Protein AF-0000000072628036 (afdb_homodimer)

Radius of gyration: 21.32 Å; Cα contacts (8 Å, |Δi|>4): 575; chains: 2; bounding box: 47×67×48 Å

pLDDT: mean 83.7, std 18.1, range [23.17, 98.88]

Sequence (354 aa):
MGILAEIKKVDINDFYQFFQSPNSPLLIGIHARHGIDLTMHQRNQRYGHTVATTEYYKKAMEYFTKNFKNNLLIFLVISDNMSWAKRNIGGIEGSNKRIFIKYLNSGYREIDMAILAKCNHLIISTGTFSWWSAYLLQTKKNNSKIIYFGDWPKKGSLLERIVEKRDYFMPSWIPMKMGILAEIKKVDINDFYQFFQSPNSPLLIGIHARHGIDLTMHQRNQRYGHTVATTEYYKKAMEYFTKNFKNNLLIFLVISDNMSWAKRNIGGIEGSNKRIFIKYLNSGYREIDMAILAKCNHLIISTGTFSWWSAYLLQTKKNNSKIIYFGDWPKKGSLLERIVEKRDYFMPSWIPMK

Solvent-accessible surface area (backbone atoms only — not comparable to full-atom values): 19389 Å² total; per-residue (Å²): 133,48,73,64,61,46,47,76,73,27,47,74,62,46,56,48,62,61,50,65,44,92,90,31,47,44,37,32,22,30,42,47,59,63,32,61,74,63,73,65,30,60,69,43,46,67,38,12,57,53,65,69,48,53,64,29,53,52,51,54,53,47,50,49,56,67,75,41,69,90,49,40,36,35,38,40,36,36,48,73,28,56,70,59,43,64,74,48,57,71,83,71,37,70,90,46,89,42,45,44,80,44,81,52,78,81,90,37,72,69,58,48,39,50,52,46,30,65,33,57,27,37,38,38,32,64,56,43,64,38,48,46,27,49,49,45,22,42,76,74,35,79,84,41,54,36,36,36,50,51,61,53,49,25,86,90,24,60,43,43,72,68,47,64,66,73,70,75,44,61,88,81,46,41,73,41,93,133,49,72,63,61,42,47,77,69,25,47,73,63,45,55,47,62,62,48,65,45,91,90,30,47,45,36,32,22,30,43,45,59,62,33,60,73,62,74,66,30,60,67,44,46,67,38,12,58,55,66,68,47,53,63,29,53,52,52,55,52,47,50,50,57,68,74,42,70,89,46,41,37,34,37,39,37,35,49,73,28,56,71,58,43,64,75,51,58,71,83,73,38,72,91,47,90,42,46,43,79,44,82,51,78,79,87,35,72,67,58,48,39,48,53,45,30,65,34,58,27,37,39,37,31,64,54,43,63,38,49,46,27,49,50,46,22,42,75,74,36,77,84,41,52,36,36,37,48,52,61,54,49,26,86,88,24,61,42,42,73,68,47,62,65,73,69,75,44,63,87,81,45,41,73,41,92

Organism: Meloidogyne incognita (NCBI:txid6306)

Nearest PDB structures (foldseek):
  2hun-assembly1_B  TM=4.082E-01  e=2.436E-02  Pyrococcus horikoshii OT3
  2hun-assembly1_A  TM=4.061E-01  e=2.436E-02  Pyrococcus horikoshii OT3
  8h8p-assembly1_C  TM=6.093E-01  e=4.757E-01  Candida parapsilosis
  8h8p-assembly1_D  TM=6.063E-01  e=1.033E+00  Candida parapsilosis
  6xht-assembly2_D  TM=4.635E-01  e=5.540E+00  Staphylococcus aureus

Structure (mmCIF, N/CA/C/O backbone):
data_AF-0000000072628036-model_v1
#
loop_
_entity.id
_entity.type
_entity.pdbx_description
1 polymer L-Fucosyltransferase
#
loop_
_atom_site.group_PDB
_atom_site.id
_atom_site.type_symbol
_atom_site.label_atom_id
_atom_site.label_alt_id
_atom_site.label_comp_id
_atom_site.label_asym_id
_atom_site.label_entity_id
_atom_site.label_seq_id
_atom_site.pdbx_PDB_ins_code
_atom_site.Cartn_x
_atom_site.Cartn_y
_atom_site.Cartn_z
_atom_site.occupancy
_atom_site.B_iso_or_equiv
_atom_site.auth_seq_id
_atom_site.auth_comp_id
_atom_site.auth_asym_id
_atom_site.auth_atom_id
_atom_site.pdbx_PDB_model_num
ATOM 1 N N . MET A 1 1 ? -15.32 -21.562 -23.469 1 23.17 1 MET A N 1
ATOM 2 C CA . MET A 1 1 ? -15.742 -20.234 -23 1 23.17 1 MET A CA 1
ATOM 3 C C . MET A 1 1 ? -15.109 -19.922 -21.656 1 23.17 1 MET A C 1
ATOM 5 O O . MET A 1 1 ? -15.445 -20.531 -20.641 1 23.17 1 MET A O 1
ATOM 9 N N . GLY A 1 2 ? -13.922 -19.562 -21.484 1 25.3 2 GLY A N 1
ATOM 10 C CA . GLY A 1 2 ? -12.844 -19.828 -20.547 1 25.3 2 GLY A CA 1
ATOM 11 C C . GLY A 1 2 ? -13.023 -19.094 -19.234 1 25.3 2 GLY A C 1
ATOM 12 O O . GLY A 1 2 ? -13.906 -18.25 -19.094 1 25.3 2 GLY A O 1
ATOM 13 N N . ILE A 1 3 ? -12.18 -19.453 -18.281 1 30.61 3 ILE A N 1
ATOM 14 C CA . ILE A 1 3 ? -12.234 -18.938 -16.922 1 30.61 3 ILE A CA 1
ATOM 15 C C . ILE A 1 3 ? -12.453 -17.422 -16.938 1 30.61 3 ILE A C 1
ATOM 17 O O . ILE A 1 3 ? -13.156 -16.875 -16.094 1 30.61 3 ILE A O 1
ATOM 21 N N . LEU A 1 4 ? -11.891 -16.781 -17.953 1 33.78 4 LEU A N 1
ATOM 22 C CA . LEU A 1 4 ? -11.945 -15.336 -18.172 1 33.78 4 LEU A CA 1
ATOM 23 C C . LEU A 1 4 ? -13.375 -14.898 -18.5 1 33.78 4 LEU A C 1
ATOM 25 O O . LEU A 1 4 ? -13.844 -13.883 -17.984 1 33.78 4 LEU A O 1
ATOM 29 N N . ALA A 1 5 ? -14.008 -15.469 -19.406 1 35.44 5 ALA A N 1
ATOM 30 C CA . ALA A 1 5 ? -15.43 -15.336 -19.734 1 35.44 5 ALA A CA 1
ATOM 31 C C . ALA A 1 5 ? -16.297 -15.625 -18.516 1 35.44 5 ALA A C 1
ATOM 33 O O . ALA A 1 5 ? -17.328 -14.984 -18.312 1 35.44 5 ALA A O 1
ATOM 34 N N . GLU A 1 6 ? -15.844 -16.531 -17.672 1 34.09 6 GLU A N 1
ATOM 35 C CA . GLU A 1 6 ? -16.516 -16.891 -16.422 1 34.09 6 GLU A CA 1
ATOM 36 C C . GLU A 1 6 ? -16.266 -15.844 -15.344 1 34.09 6 GLU A C 1
ATOM 38 O O . GLU A 1 6 ? -17.156 -15.57 -14.531 1 34.09 6 GLU A O 1
ATOM 43 N N . ILE A 1 7 ? -15.125 -15.227 -15.281 1 39.41 7 ILE A N 1
ATOM 44 C CA . ILE A 1 7 ? -14.852 -14.164 -14.32 1 39.41 7 ILE A CA 1
ATOM 45 C C . ILE A 1 7 ? -15.562 -12.883 -14.75 1 39.41 7 ILE A C 1
ATOM 47 O O . ILE A 1 7 ? -16.047 -12.117 -13.906 1 39.41 7 ILE A O 1
ATOM 51 N N . LYS A 1 8 ? -15.57 -12.43 -16.047 1 40.16 8 LYS A N 1
ATOM 52 C CA . LYS A 1 8 ? -16.344 -11.273 -16.5 1 40.16 8 LYS A CA 1
ATOM 53 C C . LYS A 1 8 ? -17.75 -11.297 -15.938 1 40.16 8 LYS A C 1
ATOM 55 O O . LYS A 1 8 ? -18.297 -10.258 -15.57 1 40.16 8 LYS A O 1
ATOM 60 N N . LYS A 1 9 ? -18.328 -12.414 -16.234 1 37.72 9 LYS A N 1
ATOM 61 C CA . LYS A 1 9 ? -19.688 -12.695 -15.789 1 37.72 9 LYS A CA 1
ATOM 62 C C . LYS A 1 9 ? -19.719 -13.188 -14.352 1 37.72 9 LYS A C 1
ATOM 64 O O . LYS A 1 9 ? -20.781 -13.516 -13.812 1 37.72 9 LYS A O 1
ATOM 69 N N . VAL A 1 10 ? -18.547 -13.758 -13.805 1 36.94 10 VAL A N 1
ATOM 70 C CA . VAL A 1 10 ? -18.547 -14.25 -12.438 1 36.94 10 VAL A CA 1
ATOM 71 C C . VAL A 1 10 ? -18.5 -13.078 -11.461 1 36.94 10 VAL A C 1
ATOM 73 O O . VAL A 1 10 ? -17.562 -12.273 -11.492 1 36.94 10 VAL A O 1
ATOM 76 N N . ASP A 1 11 ? -19.359 -12.758 -10.93 1 44.97 11 ASP A N 1
ATOM 77 C CA . ASP A 1 11 ? -19.547 -12.008 -9.695 1 44.97 11 ASP A CA 1
ATOM 78 C C . ASP A 1 11 ? -18.453 -12.352 -8.68 1 44.97 11 ASP A C 1
ATOM 80 O O . ASP A 1 11 ? -18.203 -13.531 -8.414 1 44.97 11 ASP A O 1
ATOM 84 N N . ILE A 1 12 ? -17.391 -11.391 -8.594 1 47.03 12 ILE A N 1
ATOM 85 C CA . ILE A 1 12 ? -16.391 -11.562 -7.543 1 47.03 12 ILE A CA 1
ATOM 86 C C . ILE A 1 12 ? -16.906 -12.562 -6.508 1 47.03 12 ILE A C 1
ATOM 88 O O . ILE A 1 12 ? -16.141 -13.398 -6.016 1 47.03 12 ILE A O 1
ATOM 92 N N . ASN A 1 13 ? -18.125 -12.469 -6.367 1 46.47 13 ASN A N 1
ATOM 93 C CA . ASN A 1 13 ? -18.734 -13.43 -5.453 1 46.47 13 ASN A CA 1
ATOM 94 C C . ASN A 1 13 ? -18.688 -14.852 -6.016 1 46.47 13 ASN A C 1
ATOM 96 O O . ASN A 1 13 ? -18.5 -15.812 -5.27 1 46.47 13 ASN A O 1
ATOM 100 N N . ASP A 1 14 ? -18.859 -14.891 -7.184 1 47.53 14 ASP A N 1
ATOM 101 C CA . ASP A 1 14 ? -18.859 -16.219 -7.789 1 47.53 14 ASP A CA 1
ATOM 102 C C . ASP A 1 14 ? -17.438 -16.812 -7.824 1 47.53 14 ASP A C 1
ATOM 104 O O . ASP A 1 14 ? -17.266 -18.016 -7.68 1 47.53 14 ASP A O 1
ATOM 108 N N . PHE A 1 15 ? -16.531 -16 -8.102 1 49.03 15 PHE A N 1
ATOM 109 C CA . PHE A 1 15 ? -15.141 -16.438 -7.977 1 49.03 15 PHE A CA 1
ATOM 110 C C . PHE A 1 15 ? -14.898 -17.109 -6.625 1 49.03 15 PHE A C 1
ATOM 112 O O . PHE A 1 15 ? -14.297 -18.172 -6.551 1 49.03 15 PHE A O 1
ATOM 119 N N . TYR A 1 16 ? -15.43 -16.5 -5.59 1 50.47 16 TYR A N 1
ATOM 120 C CA . TYR A 1 16 ? -15.281 -16.984 -4.223 1 50.47 16 TYR A CA 1
ATOM 121 C C . TYR A 1 16 ? -15.914 -18.344 -4.055 1 50.47 16 TYR A C 1
ATOM 123 O O . TYR A 1 16 ? -15.359 -19.219 -3.391 1 50.47 16 TYR A O 1
ATOM 131 N N . GLN A 1 17 ? -17.062 -18.344 -4.52 1 49.75 17 GLN A N 1
ATOM 132 C CA . GLN A 1 17 ? -17.766 -19.609 -4.293 1 49.75 17 GLN A CA 1
ATOM 133 C C . GLN A 1 17 ? -17.016 -20.766 -4.922 1 49.75 17 GLN A C 1
ATOM 135 O O . GLN A 1 17 ? -17.016 -21.875 -4.379 1 49.75 17 GLN A O 1
ATOM 140 N N . PHE A 1 18 ? -16.422 -20.438 -5.934 1 47.84 18 PHE A N 1
ATOM 141 C CA . PHE A 1 18 ? -15.773 -21.531 -6.66 1 47.84 18 PHE A CA 1
ATOM 142 C C . PHE A 1 18 ? -14.555 -22.031 -5.902 1 47.84 18 PHE A C 1
ATOM 144 O O . PHE A 1 18 ? -14.258 -23.234 -5.91 1 47.84 18 PHE A O 1
ATOM 151 N N . PHE A 1 19 ? -13.938 -21.203 -5.145 1 54.38 19 PHE A N 1
ATOM 152 C CA . PHE A 1 19 ? -12.641 -21.656 -4.652 1 54.38 19 PHE A CA 1
ATOM 153 C C . PHE A 1 19 ? -12.719 -22 -3.168 1 54.38 19 PHE A C 1
ATOM 155 O O . PHE A 1 19 ? -11.695 -22.297 -2.543 1 54.38 19 PHE A O 1
ATOM 162 N N . GLN A 1 20 ? -13.922 -21.984 -2.549 1 52.34 20 GLN A N 1
ATOM 163 C CA . GLN A 1 20 ? -13.984 -22.219 -1.109 1 52.34 20 GLN A CA 1
ATOM 164 C C . GLN A 1 20 ? -14.297 -23.672 -0.795 1 52.34 20 GLN A C 1
ATOM 166 O O . GLN A 1 20 ? -14.305 -24.078 0.369 1 52.34 20 GLN A O 1
ATOM 171 N N . SER A 1 21 ? -14.461 -24.453 -1.729 1 53.47 21 SER A N 1
ATOM 172 C CA . SER A 1 21 ? -14.75 -25.828 -1.337 1 53.47 21 SER A CA 1
ATOM 173 C C . SER A 1 21 ? -13.469 -26.578 -1 1 53.47 21 SER A C 1
ATOM 175 O O . SER A 1 21 ? -12.406 -26.281 -1.553 1 53.47 21 SER A O 1
ATOM 177 N N . PRO A 1 22 ? -13.375 -27.359 0.162 1 55.78 22 PRO A N 1
ATOM 178 C CA . PRO A 1 22 ? -12.203 -28.125 0.584 1 55.78 22 PRO A CA 1
ATOM 179 C C . PRO A 1 22 ? -11.523 -28.859 -0.576 1 55.78 22 PRO A C 1
ATOM 181 O O . PRO A 1 22 ? -10.305 -29.016 -0.575 1 55.78 22 PRO A O 1
ATOM 184 N N . ASN A 1 23 ? -12.211 -29.344 -1.578 1 63.81 23 ASN A N 1
ATOM 185 C CA . ASN A 1 23 ? -11.641 -30.016 -2.738 1 63.81 23 ASN A CA 1
ATOM 186 C C . ASN A 1 23 ? -11.383 -29.047 -3.887 1 63.81 23 ASN A C 1
ATOM 188 O O . ASN A 1 23 ? -11.062 -29.453 -5 1 63.81 23 ASN A O 1
ATOM 192 N N . SER A 1 24 ? -11.305 -27.844 -3.391 1 78.06 24 SER A N 1
ATOM 193 C CA . SER A 1 24 ? -11.18 -26.812 -4.406 1 78.06 24 SER A CA 1
ATOM 194 C C . SER A 1 24 ? -9.711 -26.453 -4.652 1 78.06 24 SER A C 1
ATOM 196 O O . SER A 1 24 ? -8.875 -26.625 -3.768 1 78.06 24 SER A O 1
ATOM 198 N N . PRO A 1 25 ? -9.383 -26.266 -5.844 1 88.31 25 PRO A N 1
ATOM 199 C CA . PRO A 1 25 ? -8.023 -25.812 -6.168 1 88.31 25 PRO A CA 1
ATOM 200 C C . PRO A 1 25 ? -7.559 -24.672 -5.273 1 88.31 25 PRO A C 1
ATOM 202 O O . PRO A 1 25 ? -8.383 -23.891 -4.781 1 88.31 25 PRO A O 1
ATOM 205 N N . LEU A 1 26 ? -6.309 -24.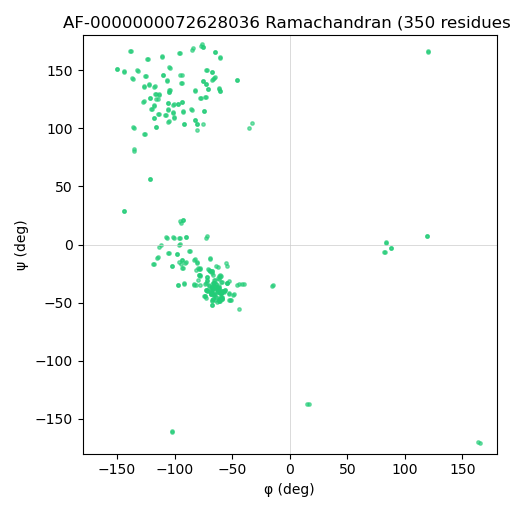75 -4.945 1 92.94 26 LEU A N 1
ATOM 206 C CA . LEU A 1 26 ? -5.699 -23.609 -4.258 1 92.94 26 LEU A CA 1
ATOM 207 C C . LEU A 1 26 ? -5.375 -22.5 -5.242 1 92.94 26 LEU A C 1
ATOM 209 O O . LEU A 1 26 ? -4.746 -22.734 -6.277 1 92.94 26 LEU A O 1
ATOM 213 N N . LEU A 1 27 ? -5.867 -21.359 -4.93 1 94.38 27 LEU A N 1
ATOM 214 C CA . LEU A 1 27 ? -5.57 -20.188 -5.734 1 94.38 27 LEU A CA 1
ATOM 215 C C . LEU A 1 27 ? -4.359 -19.438 -5.184 1 94.38 27 LEU A C 1
ATOM 217 O O . LEU A 1 27 ? -4.387 -18.953 -4.051 1 94.38 27 LEU A O 1
ATOM 221 N N . ILE A 1 28 ? -3.314 -19.453 -5.996 1 96.75 28 ILE A N 1
ATOM 222 C CA . ILE A 1 28 ? -2.119 -18.688 -5.66 1 96.75 28 ILE A CA 1
ATOM 223 C C . ILE A 1 28 ? -2.041 -17.438 -6.535 1 96.75 28 ILE A C 1
ATOM 225 O O . ILE A 1 28 ? -1.794 -17.531 -7.742 1 96.75 28 ILE A O 1
ATOM 229 N N . GLY A 1 29 ? -2.336 -16.266 -5.914 1 97.44 29 GLY A N 1
ATOM 230 C CA . GLY A 1 29 ? -2.217 -15.031 -6.656 1 97.44 29 GLY A CA 1
ATOM 231 C C . GLY A 1 29 ? -0.779 -14.617 -6.902 1 97.44 29 GLY A C 1
ATOM 232 O O . GLY A 1 29 ? 0.074 -14.766 -6.027 1 97.44 29 GLY A O 1
ATOM 233 N N . ILE A 1 30 ? -0.506 -14.148 -8.086 1 98.38 30 ILE A N 1
ATOM 234 C CA . ILE A 1 30 ? 0.792 -13.594 -8.445 1 98.38 30 ILE A CA 1
ATOM 235 C C . ILE A 1 30 ? 0.624 -12.141 -8.891 1 98.38 30 ILE A C 1
ATOM 237 O O . ILE A 1 30 ? -0.104 -11.859 -9.844 1 98.38 30 ILE A O 1
ATOM 241 N N . HIS A 1 31 ? 1.181 -11.258 -8.203 1 98.38 31 HIS A N 1
ATOM 242 C CA . HIS A 1 31 ? 1.29 -9.883 -8.688 1 98.38 31 HIS A CA 1
ATOM 243 C C . HIS A 1 31 ? 2.654 -9.633 -9.32 1 98.38 31 HIS A C 1
ATOM 245 O O . HIS A 1 31 ? 3.688 -9.82 -8.68 1 98.38 31 HIS A O 1
ATOM 251 N N . ALA A 1 32 ? 2.688 -9.266 -10.531 1 97.81 32 ALA A N 1
ATOM 252 C CA . ALA A 1 32 ? 3.914 -8.945 -11.258 1 97.81 32 ALA A CA 1
ATOM 253 C C . ALA A 1 32 ? 3.916 -7.488 -11.719 1 97.81 32 ALA A C 1
ATOM 255 O O . ALA A 1 32 ? 3.17 -7.113 -12.625 1 97.81 32 ALA A O 1
ATOM 256 N N . ARG A 1 33 ? 4.715 -6.688 -11.125 1 95.75 33 ARG A N 1
ATOM 257 C CA . ARG A 1 33 ? 4.828 -5.27 -11.438 1 95.75 33 ARG A CA 1
ATOM 258 C C . ARG A 1 33 ? 6.047 -5 -12.312 1 95.75 33 ARG A C 1
ATOM 260 O O . ARG A 1 33 ? 7.184 -5.016 -11.828 1 95.75 33 ARG A O 1
ATOM 267 N N . HIS A 1 34 ? 5.77 -4.664 -13.586 1 94.88 34 HIS A N 1
ATOM 268 C CA . HIS A 1 34 ? 6.82 -4.418 -14.57 1 94.88 34 HIS A CA 1
ATOM 269 C C . HIS A 1 34 ? 6.43 -3.297 -15.523 1 94.88 34 HIS A C 1
ATOM 271 O O . HIS A 1 34 ? 6.789 -3.324 -16.703 1 94.88 34 HIS A O 1
ATOM 277 N N . GLY A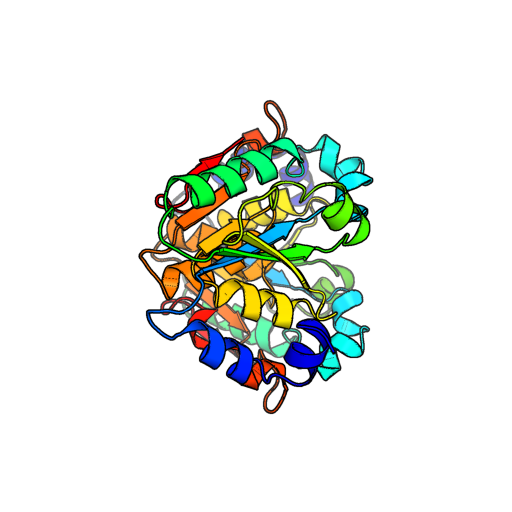 1 35 ? 5.637 -2.424 -15.023 1 89.06 35 GLY A N 1
ATOM 278 C CA . GLY A 1 35 ? 5.234 -1.277 -15.82 1 89.06 35 GLY A CA 1
ATOM 279 C C . GLY A 1 35 ? 6.406 -0.415 -16.25 1 89.06 35 GLY A C 1
ATOM 280 O O . GLY A 1 35 ? 7.449 -0.402 -15.602 1 89.06 35 GLY A O 1
ATOM 281 N N . ILE A 1 36 ? 6.188 0.318 -17.203 1 75.69 36 ILE A N 1
ATOM 282 C CA . ILE A 1 36 ? 7.238 1.1 -17.844 1 75.69 36 ILE A CA 1
ATOM 283 C C . ILE A 1 36 ? 7.766 2.154 -16.875 1 75.69 36 ILE A C 1
ATOM 285 O O . ILE A 1 36 ? 8.953 2.482 -16.875 1 75.69 36 ILE A O 1
ATOM 289 N N . ASP A 1 37 ? 6.902 2.648 -16.031 1 73.5 37 ASP A N 1
ATOM 290 C CA . ASP A 1 37 ? 7.305 3.666 -15.062 1 73.5 37 ASP A CA 1
ATOM 291 C C . ASP A 1 37 ? 8.391 3.137 -14.125 1 73.5 37 ASP A C 1
ATOM 293 O O . ASP A 1 37 ? 9.234 3.898 -13.641 1 73.5 37 ASP A O 1
ATOM 297 N N . LEU A 1 38 ? 8.391 1.921 -13.93 1 74.31 38 LEU A N 1
ATOM 298 C CA . LEU A 1 38 ? 9.367 1.302 -13.039 1 74.31 38 LEU A CA 1
ATOM 299 C C . LEU A 1 38 ? 10.602 0.857 -13.812 1 74.31 38 LEU A C 1
ATOM 301 O O . LEU A 1 38 ? 11.727 0.975 -13.32 1 74.31 38 LEU A O 1
ATOM 305 N N . THR A 1 39 ? 10.375 0.478 -14.969 1 73.75 39 THR A N 1
ATOM 306 C CA . THR A 1 39 ? 11.461 -0.173 -15.688 1 73.75 39 THR A CA 1
ATOM 307 C C . THR A 1 39 ? 12.242 0.84 -16.516 1 73.75 39 THR A C 1
ATOM 309 O O . THR A 1 39 ? 13.414 0.613 -16.844 1 73.75 39 THR A O 1
ATOM 312 N N . MET A 1 40 ? 11.625 1.927 -16.781 1 63.56 40 MET A N 1
ATOM 313 C CA . MET A 1 40 ? 12.312 2.863 -17.672 1 63.56 40 MET A CA 1
ATOM 314 C C . MET A 1 40 ? 12.656 4.156 -16.922 1 63.56 40 MET A C 1
ATOM 316 O O . MET A 1 40 ? 13.359 5.012 -17.469 1 63.56 40 MET A O 1
ATOM 320 N N . HIS A 1 41 ? 12.094 4.254 -15.773 1 65.38 41 HIS A N 1
ATOM 321 C CA . HIS A 1 41 ? 12.367 5.496 -15.062 1 65.38 41 HIS A CA 1
ATOM 322 C C . HIS A 1 41 ? 13.727 5.445 -14.375 1 65.38 41 HIS A C 1
ATOM 324 O O . HIS A 1 41 ? 13.891 4.758 -13.367 1 65.38 41 HIS A O 1
ATOM 330 N N . GLN A 1 42 ? 14.617 6.074 -14.945 1 62.84 42 GLN A N 1
ATOM 331 C CA . GLN A 1 42 ? 16 6.102 -14.484 1 62.84 42 GLN A CA 1
ATOM 332 C C . GLN A 1 42 ? 16.094 6.535 -13.031 1 62.84 42 GLN A C 1
ATOM 334 O O . GLN A 1 42 ? 16.922 6.02 -12.273 1 62.84 42 GLN A O 1
ATOM 339 N N . ARG A 1 43 ? 15.211 7.375 -12.688 1 64.31 43 ARG A N 1
ATOM 340 C CA . ARG A 1 43 ? 15.258 7.879 -11.32 1 64.31 43 ARG A CA 1
ATOM 341 C C . ARG A 1 43 ? 14.938 6.777 -10.32 1 64.31 43 ARG A C 1
ATOM 343 O O . ARG A 1 43 ? 15.602 6.66 -9.289 1 64.31 43 ARG A O 1
ATOM 350 N N . ASN A 1 44 ? 14.094 5.965 -10.664 1 66.94 44 ASN A N 1
ATOM 351 C CA . ASN A 1 44 ? 13.719 4.855 -9.797 1 66.94 44 ASN A CA 1
ATOM 352 C C . ASN A 1 44 ? 14.852 3.85 -9.641 1 66.94 44 ASN A C 1
ATOM 354 O O . ASN A 1 44 ? 15.148 3.406 -8.531 1 66.94 44 ASN A O 1
ATOM 358 N N . GLN A 1 45 ? 15.414 3.629 -10.703 1 69.06 45 GLN A N 1
ATOM 359 C CA . GLN A 1 45 ? 16.516 2.662 -10.688 1 69.06 45 GLN A CA 1
ATOM 360 C C . GLN A 1 45 ? 17.719 3.219 -9.953 1 69.06 45 GLN A C 1
ATOM 362 O O . GLN A 1 45 ? 18.391 2.5 -9.203 1 69.06 45 GLN A O 1
ATOM 367 N N . ARG A 1 46 ? 17.875 4.457 -10.125 1 71.75 46 ARG A N 1
ATOM 368 C CA . ARG A 1 46 ? 19.016 5.125 -9.516 1 71.75 46 ARG A CA 1
ATOM 369 C C . ARG A 1 46 ? 18.906 5.121 -7.992 1 71.75 46 ARG A C 1
ATOM 371 O O . ARG A 1 46 ? 19.906 4.984 -7.285 1 71.75 46 ARG A O 1
ATOM 378 N N . TYR A 1 47 ? 17.688 5.043 -7.574 1 77.94 47 TYR A N 1
ATOM 379 C CA . TYR A 1 47 ? 17.516 5.176 -6.133 1 77.94 47 TYR A CA 1
ATOM 380 C C . TYR A 1 47 ? 17.391 3.809 -5.473 1 77.94 47 TYR A C 1
ATOM 382 O O . TYR A 1 47 ? 17.375 3.707 -4.242 1 77.94 47 TYR A O 1
ATOM 390 N N . GLY A 1 48 ? 17.281 2.754 -6.301 1 83.5 48 GLY A N 1
ATOM 391 C CA . GLY A 1 48 ? 17.391 1.434 -5.699 1 83.5 48 GLY A CA 1
ATOM 392 C C . GLY A 1 48 ? 16.141 0.593 -5.895 1 83.5 48 GLY A C 1
ATOM 393 O O . GLY A 1 48 ? 16 -0.467 -5.281 1 83.5 48 GLY A O 1
ATOM 394 N N . HIS A 1 49 ? 15.258 1.158 -6.707 1 85.38 49 HIS A N 1
ATOM 395 C CA . HIS A 1 49 ? 14.109 0.314 -7.031 1 85.38 49 HIS A CA 1
ATOM 396 C C . HIS A 1 49 ? 14.516 -0.828 -7.957 1 85.38 49 HIS A C 1
ATOM 398 O O . HIS A 1 49 ? 15.32 -0.634 -8.875 1 85.38 49 HIS A O 1
ATOM 404 N N . THR A 1 50 ? 14.078 -1.985 -7.633 1 89 50 THR A N 1
ATOM 405 C CA . THR A 1 50 ? 14.281 -3.164 -8.469 1 89 50 THR A CA 1
ATOM 406 C C . THR A 1 50 ? 12.969 -3.93 -8.648 1 89 50 THR A C 1
ATOM 408 O O . THR A 1 50 ? 12.07 -3.836 -7.812 1 89 50 THR A O 1
ATOM 411 N N . VAL A 1 51 ? 12.883 -4.559 -9.797 1 92.88 51 VAL A N 1
ATOM 412 C CA . VAL A 1 51 ? 11.688 -5.348 -10.07 1 92.88 51 VAL A CA 1
ATOM 413 C C . VAL A 1 51 ? 12 -6.832 -9.922 1 92.88 51 VAL A C 1
ATOM 415 O O . VAL A 1 51 ? 13.148 -7.25 -10.094 1 92.88 51 VAL A O 1
ATOM 418 N N . ALA A 1 52 ? 11 -7.59 -9.578 1 96.38 52 ALA A N 1
ATOM 419 C CA . ALA A 1 52 ? 11.164 -9.031 -9.422 1 96.38 52 ALA A CA 1
ATOM 420 C C . ALA A 1 52 ? 11.508 -9.695 -10.75 1 96.38 52 ALA A C 1
ATOM 422 O O . ALA A 1 52 ? 10.977 -9.32 -11.797 1 96.38 52 ALA A O 1
ATOM 423 N N . THR A 1 53 ? 12.352 -10.719 -10.711 1 96.31 53 THR A N 1
ATOM 424 C CA . THR A 1 53 ? 12.883 -11.344 -11.922 1 96.31 53 THR A CA 1
ATOM 425 C C . THR A 1 53 ? 12.062 -12.578 -12.297 1 96.31 53 THR A C 1
ATOM 427 O O . THR A 1 53 ? 11.289 -13.086 -11.477 1 96.31 53 THR A O 1
ATOM 430 N N . THR A 1 54 ? 12.289 -12.984 -13.531 1 97.12 54 THR A N 1
ATOM 431 C CA . THR A 1 54 ? 11.695 -14.242 -13.977 1 97.12 54 THR A CA 1
ATOM 432 C C . THR A 1 54 ? 12.102 -15.391 -13.055 1 97.12 54 THR A C 1
ATOM 434 O O . THR A 1 54 ? 11.273 -16.234 -12.695 1 97.12 54 THR A O 1
ATOM 437 N N . GLU A 1 55 ? 13.359 -15.375 -12.625 1 97.06 55 GLU A N 1
ATOM 438 C CA . GLU A 1 55 ? 13.883 -16.422 -11.75 1 97.06 55 GLU A CA 1
ATOM 439 C C . GLU A 1 55 ? 13.172 -16.406 -10.398 1 97.06 55 GLU A C 1
ATOM 441 O O . GLU A 1 55 ? 12.859 -17.469 -9.852 1 97.06 55 GLU A O 1
ATOM 446 N N . TYR A 1 56 ? 12.852 -15.273 -9.93 1 97.88 56 TYR A N 1
ATOM 447 C CA . TYR A 1 56 ? 12.109 -15.141 -8.68 1 97.88 56 TYR A CA 1
ATOM 448 C C . TYR A 1 56 ? 10.742 -15.805 -8.781 1 97.88 56 TYR A C 1
ATOM 450 O O . TYR A 1 56 ? 10.375 -16.609 -7.918 1 97.88 56 TYR A O 1
ATOM 458 N N . TYR A 1 57 ? 10.047 -15.516 -9.812 1 98.25 57 TYR A N 1
ATOM 459 C CA . TYR A 1 57 ? 8.703 -16.062 -9.961 1 98.25 57 TYR A CA 1
ATOM 460 C C . TYR A 1 57 ? 8.742 -17.578 -10.141 1 98.25 57 TYR A C 1
ATOM 462 O O . TYR A 1 57 ? 7.898 -18.297 -9.594 1 98.25 57 TYR A O 1
ATOM 470 N N . LYS A 1 58 ? 9.711 -18.031 -10.867 1 96.75 58 LYS A N 1
ATOM 471 C CA . LYS A 1 58 ? 9.859 -19.469 -11.062 1 96.75 58 LYS A CA 1
ATOM 472 C C . LYS A 1 58 ? 10.102 -20.188 -9.734 1 96.75 58 LYS A C 1
ATOM 474 O O . LYS A 1 58 ? 9.43 -21.172 -9.43 1 96.75 58 LYS A O 1
ATOM 479 N N . LYS A 1 59 ? 11.016 -19.672 -8.945 1 97.38 59 LYS A N 1
ATOM 480 C CA . LYS A 1 59 ? 11.336 -20.266 -7.652 1 97.38 59 LYS A CA 1
ATOM 481 C C . LYS A 1 59 ? 10.133 -20.219 -6.715 1 97.38 59 LYS A C 1
ATOM 483 O O . LYS A 1 59 ? 9.867 -21.172 -5.988 1 97.38 59 LYS A O 1
ATOM 488 N N . ALA A 1 60 ? 9.453 -19.125 -6.75 1 98.31 60 ALA A N 1
ATOM 489 C CA . ALA A 1 60 ? 8.281 -18.953 -5.891 1 98.31 60 ALA A CA 1
ATOM 490 C C . ALA A 1 60 ? 7.184 -19.953 -6.266 1 98.31 60 ALA A C 1
ATOM 492 O O . ALA A 1 60 ? 6.562 -20.562 -5.391 1 98.31 60 ALA A O 1
ATOM 493 N N . MET A 1 61 ? 6.953 -20.078 -7.555 1 97.19 61 MET A N 1
ATOM 494 C CA . MET A 1 61 ? 5.957 -21.047 -8.008 1 97.19 61 MET A CA 1
ATOM 495 C C . MET A 1 61 ? 6.375 -22.469 -7.656 1 97.19 61 MET A C 1
ATOM 497 O O . MET A 1 61 ? 5.539 -23.281 -7.262 1 97.19 61 MET A O 1
ATOM 501 N N . GLU A 1 62 ? 7.625 -22.766 -7.75 1 95.75 62 GLU A N 1
ATOM 502 C CA . GLU A 1 62 ? 8.148 -24.078 -7.398 1 95.75 62 GLU A CA 1
ATOM 503 C C . GLU A 1 62 ? 7.934 -24.375 -5.918 1 95.75 62 GLU A C 1
ATOM 505 O O . GLU A 1 62 ? 7.668 -25.516 -5.543 1 95.75 62 GLU A O 1
ATOM 510 N N . TYR A 1 63 ? 8.086 -23.391 -5.125 1 97.44 63 TYR A N 1
ATOM 511 C CA . TYR A 1 63 ? 7.812 -23.562 -3.701 1 97.44 63 TYR A CA 1
ATOM 512 C C . TYR A 1 63 ? 6.422 -24.141 -3.479 1 97.44 63 TYR A C 1
ATOM 514 O O . TYR A 1 63 ? 6.254 -25.094 -2.725 1 97.44 63 TYR A O 1
ATOM 522 N N . PHE A 1 64 ? 5.453 -23.594 -4.125 1 96.69 64 PHE A N 1
ATOM 523 C CA . PHE A 1 64 ? 4.078 -24.031 -3.922 1 96.69 64 PHE A CA 1
ATOM 524 C C . PHE A 1 64 ? 3.859 -25.422 -4.535 1 96.69 64 PHE A C 1
ATOM 526 O O . PHE A 1 64 ? 3.172 -26.266 -3.953 1 96.69 64 PHE A O 1
ATOM 533 N N . THR A 1 65 ? 4.457 -25.656 -5.715 1 94.31 65 THR A N 1
ATOM 534 C CA . THR A 1 65 ? 4.27 -26.953 -6.359 1 94.31 65 THR A CA 1
ATOM 535 C C . THR A 1 65 ? 4.898 -28.078 -5.531 1 94.31 65 THR A C 1
ATOM 537 O O . THR A 1 65 ? 4.395 -29.203 -5.508 1 94.31 65 THR A O 1
ATOM 540 N N . LYS A 1 66 ? 5.926 -27.781 -4.832 1 94.94 66 LYS A N 1
ATOM 541 C CA . LYS A 1 66 ? 6.641 -28.781 -4.035 1 94.94 66 LYS A CA 1
ATOM 542 C C . LYS A 1 66 ? 5.969 -28.984 -2.682 1 94.94 66 LYS A C 1
ATOM 544 O O . LYS A 1 66 ? 5.922 -30.094 -2.168 1 94.94 66 LYS A O 1
ATOM 549 N N . ASN A 1 67 ? 5.41 -27.953 -2.119 1 96.06 67 ASN A N 1
ATOM 550 C CA . ASN A 1 67 ? 4.918 -28.031 -0.747 1 96.06 67 ASN A CA 1
ATOM 551 C C . ASN A 1 67 ? 3.426 -28.344 -0.701 1 96.06 67 ASN A C 1
ATOM 553 O O . ASN A 1 67 ? 2.896 -28.719 0.348 1 96.06 67 ASN A O 1
ATOM 557 N N . PHE A 1 68 ? 2.781 -28.188 -1.858 1 93.75 68 PHE A N 1
ATOM 558 C CA . PHE A 1 68 ? 1.356 -28.5 -1.949 1 93.75 68 PHE A CA 1
ATOM 559 C C . PHE A 1 68 ? 1.097 -29.562 -3.004 1 93.75 68 PHE A C 1
ATOM 561 O O . PHE A 1 68 ? 0.223 -29.406 -3.857 1 93.75 68 PHE A O 1
ATOM 568 N N . LYS A 1 69 ? 1.724 -30.688 -2.895 1 90.44 69 LYS A N 1
ATOM 569 C CA . LYS A 1 69 ? 1.797 -31.75 -3.893 1 90.44 69 LYS A CA 1
ATOM 570 C C . LYS A 1 69 ? 0.437 -32.406 -4.086 1 90.44 69 LYS A C 1
ATOM 572 O O . LYS A 1 69 ? 0.162 -32.969 -5.145 1 90.44 69 LYS A O 1
ATOM 577 N N . ASN A 1 70 ? -0.401 -32.312 -3.141 1 89.44 70 ASN A N 1
ATOM 578 C CA . ASN A 1 70 ? -1.67 -33.031 -3.219 1 89.44 70 ASN A CA 1
ATOM 579 C C . ASN A 1 70 ? -2.809 -32.125 -3.645 1 89.44 70 ASN A C 1
ATOM 581 O O . ASN A 1 70 ? -3.961 -32.531 -3.727 1 89.44 70 ASN A O 1
ATOM 585 N N . ASN A 1 71 ? -2.459 -30.922 -3.975 1 91 71 ASN A N 1
ATOM 586 C CA . ASN A 1 71 ? -3.48 -29.938 -4.324 1 91 71 ASN A CA 1
ATOM 587 C C . ASN A 1 71 ? -3.439 -29.594 -5.812 1 91 71 ASN A C 1
ATOM 589 O O . ASN A 1 71 ? -2.381 -29.672 -6.438 1 91 71 ASN A O 1
ATOM 593 N N . LEU A 1 72 ? -4.598 -29.359 -6.289 1 89.81 72 LEU A N 1
ATOM 594 C CA . LEU A 1 72 ? -4.668 -28.625 -7.551 1 89.81 72 LEU A CA 1
ATOM 595 C C . LEU A 1 72 ? -4.34 -27.156 -7.344 1 89.81 72 LEU A C 1
ATOM 597 O O . LEU A 1 72 ? -4.895 -26.5 -6.453 1 89.81 72 LEU A O 1
ATOM 601 N N . LEU A 1 73 ? -3.35 -26.703 -8.172 1 92.44 73 LEU A N 1
ATOM 602 C CA . LEU A 1 73 ? -2.893 -25.328 -7.996 1 92.44 73 LEU A CA 1
ATOM 603 C C . LEU A 1 73 ? -3.258 -24.469 -9.203 1 92.44 73 LEU A C 1
ATOM 605 O O . LEU A 1 73 ? -3.012 -24.875 -10.352 1 92.44 73 LEU A O 1
ATOM 609 N N . ILE A 1 74 ? -3.879 -23.344 -8.984 1 91.75 74 ILE A N 1
ATOM 610 C CA . ILE A 1 74 ? -4.102 -22.312 -10.008 1 91.75 74 ILE A CA 1
ATOM 611 C C . ILE A 1 74 ? -3.32 -21.062 -9.656 1 91.75 74 ILE A C 1
ATOM 613 O O . ILE A 1 74 ? -3.602 -20.406 -8.641 1 91.75 74 ILE A O 1
ATOM 617 N N . PHE A 1 75 ? -2.35 -20.812 -10.469 1 95.5 75 PHE A N 1
ATOM 618 C CA . PHE A 1 75 ? -1.645 -19.531 -10.352 1 95.5 75 PHE A CA 1
ATOM 619 C C . PHE A 1 75 ? -2.367 -18.453 -11.133 1 95.5 75 PHE A C 1
ATOM 621 O O . PHE A 1 75 ? -2.488 -18.516 -12.352 1 95.5 75 PHE A O 1
ATOM 628 N N . LEU A 1 76 ? -2.844 -17.453 -10.422 1 94.81 76 LEU A N 1
ATOM 629 C CA . LEU A 1 76 ? -3.547 -16.312 -11.016 1 94.81 76 LEU A CA 1
ATOM 630 C C . LEU A 1 76 ? -2.633 -15.102 -11.125 1 94.81 76 LEU A C 1
ATOM 632 O O . LEU A 1 76 ? -2.314 -14.469 -10.109 1 94.81 76 LEU A O 1
ATOM 636 N N . VAL A 1 77 ? -2.32 -14.719 -12.359 1 96.56 77 VAL A N 1
ATOM 637 C CA . VAL A 1 77 ? -1.318 -13.68 -12.578 1 96.56 77 VAL A CA 1
ATOM 638 C C . VAL A 1 77 ? -2.008 -12.352 -12.867 1 96.56 77 VAL A C 1
ATOM 640 O O . VAL A 1 77 ? -2.824 -12.25 -13.789 1 96.56 77 VAL A O 1
ATOM 643 N N . ILE A 1 78 ? -1.757 -11.383 -12.078 1 96.19 78 ILE A N 1
ATOM 644 C CA . ILE A 1 78 ? -2.193 -10 -12.242 1 96.19 78 ILE A CA 1
ATOM 645 C C . ILE A 1 78 ? -0.976 -9.094 -12.414 1 96.19 78 ILE A C 1
ATOM 647 O O . ILE A 1 78 ? -0.021 -9.18 -11.633 1 96.19 78 ILE A O 1
ATOM 651 N N . SER A 1 79 ? -0.996 -8.234 -13.469 1 96.12 79 SER A N 1
ATOM 652 C CA . SER A 1 79 ? 0.201 -7.473 -13.805 1 96.12 79 SER A CA 1
ATOM 653 C C . SER A 1 79 ? -0.157 -6.137 -14.445 1 96.12 79 SER A C 1
ATOM 655 O O . SER A 1 79 ? -1.228 -5.992 -15.039 1 96.12 79 SER A O 1
ATOM 657 N N . ASP A 1 80 ? 0.672 -5.16 -14.281 1 93.44 80 ASP A N 1
ATOM 658 C CA . ASP A 1 80 ? 0.534 -3.898 -15 1 93.44 80 ASP A CA 1
ATOM 659 C C . ASP A 1 80 ? 1.236 -3.959 -16.359 1 93.44 80 ASP A C 1
ATOM 661 O O . ASP A 1 80 ? 1.19 -3 -17.125 1 93.44 80 ASP A O 1
ATOM 665 N N . ASN A 1 81 ? 1.925 -5.02 -16.641 1 95.06 81 ASN A N 1
ATOM 666 C CA . ASN A 1 81 ? 2.52 -5.359 -17.922 1 95.06 81 ASN A CA 1
ATOM 667 C C . ASN A 1 81 ? 2.271 -6.816 -18.297 1 95.06 81 ASN A C 1
ATOM 669 O O . ASN A 1 81 ? 3.16 -7.66 -18.156 1 95.06 81 ASN A O 1
ATOM 673 N N . MET A 1 82 ? 1.08 -7.051 -18.812 1 94.44 82 MET A N 1
ATOM 674 C CA . MET A 1 82 ? 0.623 -8.422 -19.047 1 94.44 82 MET A CA 1
ATOM 675 C C . MET A 1 82 ? 1.469 -9.109 -20.109 1 94.44 82 MET A C 1
ATOM 677 O O . MET A 1 82 ? 1.702 -10.312 -20.047 1 94.44 82 MET A O 1
ATOM 681 N N . SER A 1 83 ? 1.924 -8.312 -21.078 1 95.06 83 SER A N 1
ATOM 682 C CA . SER A 1 83 ? 2.799 -8.891 -22.094 1 95.06 83 SER A CA 1
ATOM 683 C C . SER A 1 83 ? 4.062 -9.477 -21.469 1 95.06 83 SER A C 1
ATOM 685 O O . SER A 1 83 ? 4.453 -10.602 -21.766 1 95.06 83 SER A O 1
ATOM 687 N N . TRP A 1 84 ? 4.621 -8.688 -20.594 1 96.31 84 TRP A N 1
ATOM 688 C CA . TRP A 1 84 ? 5.805 -9.18 -19.891 1 96.31 84 TRP A CA 1
ATOM 689 C C . TRP A 1 84 ? 5.477 -10.422 -19.078 1 96.31 84 TRP A C 1
ATOM 691 O O . TRP A 1 84 ? 6.227 -11.398 -19.094 1 96.31 84 TRP A O 1
ATOM 701 N N . ALA A 1 85 ? 4.406 -10.422 -18.344 1 97.19 85 ALA A N 1
ATOM 702 C CA . ALA A 1 85 ? 4.027 -11.516 -17.469 1 97.19 85 ALA A CA 1
ATOM 703 C C . ALA A 1 85 ? 3.844 -12.812 -18.25 1 97.19 85 ALA A C 1
ATOM 705 O O . ALA A 1 85 ? 4.359 -13.867 -17.844 1 97.19 85 ALA A O 1
ATOM 706 N N . LYS A 1 86 ? 3.178 -12.711 -19.328 1 95.06 86 LYS A N 1
ATOM 707 C CA . LYS A 1 86 ? 2.908 -13.891 -20.141 1 95.06 86 LYS A CA 1
ATOM 708 C C . LYS A 1 86 ? 4.199 -14.484 -20.688 1 95.06 86 LYS A C 1
ATOM 710 O O . LYS A 1 86 ? 4.328 -15.711 -20.797 1 95.06 86 LYS A O 1
ATOM 715 N N . ARG A 1 87 ? 5.105 -13.633 -20.969 1 95.88 87 ARG A N 1
ATOM 716 C CA . ARG A 1 87 ? 6.371 -14.078 -21.547 1 95.88 87 ARG A CA 1
ATOM 717 C C . ARG A 1 87 ? 7.289 -14.664 -20.484 1 95.88 87 ARG A C 1
ATOM 719 O O . ARG A 1 87 ? 8.094 -15.555 -20.766 1 95.88 87 ARG A O 1
ATOM 726 N N . ASN A 1 88 ? 7.105 -14.203 -19.219 1 96.75 88 ASN A N 1
ATOM 727 C CA . ASN A 1 88 ? 8.164 -14.461 -18.25 1 96.75 88 ASN A CA 1
ATOM 728 C C . ASN A 1 88 ? 7.676 -15.328 -17.094 1 96.75 88 ASN A C 1
ATOM 730 O O . ASN A 1 88 ? 8.477 -15.859 -16.328 1 96.75 88 ASN A O 1
ATOM 734 N N . ILE A 1 89 ? 6.371 -15.414 -16.969 1 96 89 ILE A N 1
ATOM 735 C CA . ILE A 1 89 ? 5.789 -16.219 -15.898 1 96 89 ILE A CA 1
ATOM 736 C C . ILE A 1 89 ? 4.988 -17.375 -16.5 1 96 89 ILE A C 1
ATOM 738 O O 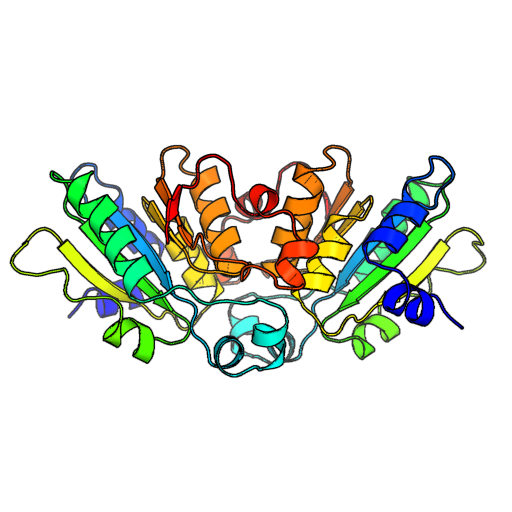. ILE A 1 89 ? 3.875 -17.172 -16.984 1 96 89 ILE A O 1
ATOM 742 N N . GLY A 1 90 ? 5.52 -18.453 -16.516 1 84.69 90 GLY A N 1
ATOM 743 C CA . GLY A 1 90 ? 4.891 -19.625 -17.109 1 84.69 90 GLY A CA 1
ATOM 744 C C . GLY A 1 90 ? 5.863 -20.766 -17.344 1 84.69 90 GLY A C 1
ATOM 745 O O . GLY A 1 90 ? 7 -20.734 -16.859 1 84.69 90 GLY A O 1
ATOM 746 N N . GLY A 1 91 ? 5.398 -21.703 -18 1 74.06 91 GLY A N 1
ATOM 747 C CA . GLY A 1 91 ? 6.246 -22.797 -18.469 1 74.06 91 GLY A CA 1
ATOM 748 C C . GLY A 1 91 ? 6.383 -23.922 -17.469 1 74.06 91 GLY A C 1
ATOM 749 O O . GLY A 1 91 ? 7.094 -24.891 -17.703 1 74.06 91 GLY A O 1
ATOM 750 N N . ILE A 1 92 ? 5.723 -23.625 -16.328 1 69.81 92 ILE A N 1
ATOM 751 C CA . ILE A 1 92 ? 5.934 -24.656 -15.32 1 69.81 92 ILE A CA 1
ATOM 752 C C . ILE A 1 92 ? 4.812 -25.688 -15.391 1 69.81 92 ILE A C 1
ATOM 754 O O . ILE A 1 92 ? 4.832 -26.688 -14.664 1 69.81 92 ILE A O 1
ATOM 758 N N . GLU A 1 93 ? 3.717 -25.344 -16.125 1 69.81 93 GLU A N 1
ATOM 759 C CA . GLU A 1 93 ? 2.59 -26.266 -16.219 1 69.81 93 GLU A CA 1
ATOM 760 C C . GLU A 1 93 ? 3.039 -27.641 -16.703 1 69.81 93 GLU A C 1
ATOM 762 O O . GLU A 1 93 ? 2.535 -28.672 -16.25 1 69.81 93 GLU A O 1
ATOM 767 N N . GLY A 1 94 ? 4.207 -27.641 -17.297 1 61.81 94 GLY A N 1
ATOM 768 C CA . GLY A 1 94 ? 4.699 -28.875 -17.875 1 61.81 94 GLY A CA 1
ATOM 769 C C . GLY A 1 94 ? 3.611 -29.922 -18.062 1 61.81 94 GLY A C 1
ATOM 770 O O . GLY A 1 94 ? 2.504 -29.594 -18.5 1 61.81 94 GLY A O 1
ATOM 771 N N . SER A 1 95 ? 3.867 -31.203 -17.75 1 65.5 95 SER A N 1
ATOM 772 C CA . SER A 1 95 ? 2.955 -32.344 -17.859 1 65.5 95 SER A CA 1
ATOM 773 C C . SER A 1 95 ? 2.158 -32.531 -16.562 1 65.5 95 SER A C 1
ATOM 775 O O . SER A 1 95 ? 1.328 -33.438 -16.469 1 65.5 95 SER A O 1
ATOM 777 N N . ASN A 1 96 ? 2.354 -31.562 -15.703 1 67.88 96 ASN A N 1
ATOM 778 C CA . ASN A 1 96 ? 1.669 -31.672 -14.422 1 67.88 96 ASN A CA 1
ATOM 779 C C . ASN A 1 96 ? 0.229 -31.188 -14.508 1 67.88 96 ASN A C 1
ATOM 781 O O . ASN A 1 96 ? -0.011 -29.984 -14.625 1 67.88 96 ASN A O 1
ATOM 785 N N . LYS A 1 97 ? -0.686 -32.156 -14.469 1 78.31 97 LYS A N 1
ATOM 786 C CA . LYS A 1 97 ? -2.107 -31.906 -14.68 1 78.31 97 LYS A CA 1
ATOM 787 C C . LYS A 1 97 ? -2.725 -31.188 -13.484 1 78.31 97 LYS A C 1
ATOM 789 O O . LYS A 1 97 ? -3.916 -30.875 -13.492 1 78.31 97 LYS A O 1
ATOM 794 N N . ARG A 1 98 ? -1.879 -30.844 -12.586 1 88.19 98 ARG A N 1
ATOM 795 C CA . ARG A 1 98 ? -2.469 -30.25 -11.391 1 88.19 98 ARG A CA 1
ATOM 796 C C . ARG A 1 98 ? -2.119 -28.781 -11.273 1 88.19 98 ARG A C 1
ATOM 798 O O . ARG A 1 98 ? -2.52 -28.109 -10.32 1 88.19 98 ARG A O 1
ATOM 805 N N . ILE A 1 99 ? -1.332 -28.281 -12.25 1 89.94 99 ILE A N 1
ATOM 806 C CA . ILE A 1 99 ? -0.88 -26.891 -12.172 1 89.94 99 ILE A CA 1
ATOM 807 C C . ILE A 1 99 ? -1.461 -26.094 -13.344 1 89.94 99 ILE A C 1
ATOM 809 O O . ILE A 1 99 ? -1.29 -26.469 -14.5 1 89.94 99 ILE A O 1
ATOM 813 N N . PHE A 1 100 ? -2.123 -25.031 -13.047 1 88.56 100 PHE A N 1
ATOM 814 C CA . PHE A 1 100 ? -2.68 -24.141 -14.055 1 88.56 100 PHE A CA 1
ATOM 815 C C . PHE A 1 100 ? -2.209 -22.703 -13.828 1 88.56 100 PHE A C 1
ATOM 817 O O . PHE A 1 100 ? -2.051 -22.281 -12.68 1 88.56 100 PHE A O 1
ATOM 824 N N . ILE A 1 101 ? -2.016 -22.031 -14.977 1 91.56 101 ILE A N 1
ATOM 825 C CA . ILE A 1 101 ? -1.684 -20.609 -14.914 1 91.56 101 ILE A CA 1
ATOM 826 C C . ILE A 1 101 ? -2.732 -19.797 -15.664 1 91.56 101 ILE A C 1
ATOM 828 O O . ILE A 1 101 ? -3.066 -20.109 -16.812 1 91.56 101 ILE A O 1
ATOM 832 N N . LYS A 1 102 ? -3.285 -18.844 -15.008 1 90.19 102 LYS A N 1
ATOM 833 C CA . LYS A 1 102 ? -4.262 -17.938 -15.609 1 90.19 102 LYS A CA 1
ATOM 834 C C . LYS A 1 102 ? -3.809 -16.484 -15.5 1 90.19 102 LYS A C 1
ATOM 836 O O . LYS A 1 102 ? -3.281 -16.078 -14.461 1 90.19 102 LYS A O 1
ATOM 841 N N . TYR A 1 103 ? -4 -15.805 -16.562 1 92.31 103 TYR A N 1
ATOM 842 C CA . TYR A 1 103 ? -3.668 -14.383 -16.594 1 92.31 103 TYR A CA 1
ATOM 843 C C . TYR A 1 103 ? -4.926 -13.523 -16.547 1 92.31 103 TYR A C 1
ATOM 845 O O . TYR A 1 103 ? -5.812 -13.664 -17.391 1 92.31 103 TYR A O 1
ATOM 853 N N . LEU A 1 104 ? -4.957 -12.688 -15.531 1 88.69 104 LEU A N 1
ATOM 854 C CA . LEU A 1 104 ? -6.168 -11.906 -15.312 1 88.69 104 LEU A CA 1
ATOM 855 C C . LEU A 1 104 ? -5.887 -10.414 -15.438 1 88.69 104 LEU A C 1
ATOM 857 O O . LEU A 1 104 ? -4.879 -9.922 -14.93 1 88.69 104 LEU A O 1
ATOM 861 N N . ASN A 1 105 ? -6.727 -9.734 -16.109 1 82.06 105 ASN A N 1
ATOM 862 C CA . ASN A 1 105 ? -6.742 -8.273 -16.203 1 82.06 105 ASN A CA 1
ATOM 863 C C . ASN A 1 105 ? -8.156 -7.719 -16.062 1 82.06 105 ASN A C 1
ATOM 865 O O . ASN A 1 105 ? -8.945 -7.766 -17 1 82.06 105 ASN A O 1
ATOM 869 N N . SER A 1 106 ? -8.422 -7.238 -14.914 1 75.56 106 SER A N 1
ATOM 870 C CA . SER A 1 106 ? -9.75 -6.68 -14.695 1 75.56 106 SER A CA 1
ATOM 871 C C . SER A 1 106 ? -9.875 -5.289 -15.312 1 75.56 106 SER A C 1
ATOM 873 O O . SER A 1 106 ? -10.977 -4.824 -15.602 1 75.56 106 SER A O 1
ATOM 875 N N . GLY A 1 107 ? -8.688 -4.68 -15.531 1 77 107 GLY A N 1
ATOM 876 C CA . GLY A 1 107 ? -8.68 -3.291 -15.969 1 77 107 GLY A CA 1
ATOM 877 C C . GLY A 1 107 ? -8.844 -2.307 -14.82 1 77 107 GLY A C 1
ATOM 878 O O . GLY A 1 107 ? -8.75 -1.093 -15.023 1 77 107 GLY A O 1
ATOM 879 N N . TYR A 1 108 ? -9.109 -2.926 -13.609 1 78.81 108 TYR A N 1
ATOM 880 C CA . TYR A 1 108 ? -9.32 -2.076 -12.445 1 78.81 108 TYR A CA 1
ATOM 881 C C . TYR A 1 108 ? -8.414 -2.488 -11.297 1 78.81 108 TYR A C 1
ATOM 883 O O . TYR A 1 108 ? -8.5 -3.611 -10.797 1 78.81 108 TYR A O 1
ATOM 891 N N . ARG A 1 109 ? -7.652 -1.545 -10.867 1 85.62 109 ARG A N 1
ATOM 892 C CA . ARG A 1 109 ? -6.633 -1.782 -9.852 1 85.62 109 ARG A CA 1
ATOM 893 C C . ARG A 1 109 ? -7.254 -2.312 -8.562 1 85.62 109 ARG A C 1
ATOM 895 O O . ARG A 1 109 ? -6.766 -3.285 -7.984 1 85.62 109 ARG A O 1
ATOM 902 N N . GLU A 1 110 ? -8.406 -1.714 -8.18 1 82.06 110 GLU A N 1
ATOM 903 C CA . GLU A 1 110 ? -9.031 -2.082 -6.914 1 82.06 110 GLU A CA 1
ATOM 904 C C . GLU A 1 110 ? -9.672 -3.465 -6.992 1 82.06 110 GLU A C 1
ATOM 906 O O . GLU A 1 110 ? -9.703 -4.195 -6 1 82.06 110 GLU A O 1
ATOM 911 N N . ILE A 1 111 ? -10.164 -3.793 -8.141 1 83.12 111 ILE A N 1
ATOM 912 C CA . ILE A 1 111 ? -10.703 -5.133 -8.344 1 83.12 111 ILE A CA 1
ATOM 913 C C . ILE A 1 111 ? -9.57 -6.156 -8.305 1 83.12 111 ILE A C 1
ATOM 915 O O . ILE A 1 111 ? -9.703 -7.211 -7.68 1 83.12 111 ILE A O 1
ATOM 919 N N . ASP A 1 112 ? -8.492 -5.777 -8.93 1 89.88 112 ASP A N 1
ATOM 920 C CA . ASP A 1 112 ? -7.316 -6.641 -8.891 1 89.88 112 ASP A CA 1
ATOM 921 C C . ASP A 1 112 ? -6.863 -6.887 -7.457 1 89.88 112 ASP A C 1
ATOM 923 O O . ASP A 1 112 ? -6.547 -8.023 -7.086 1 89.88 112 ASP A O 1
ATOM 927 N N . MET A 1 113 ? -6.918 -5.871 -6.691 1 91.94 113 MET A N 1
ATOM 928 C CA . MET A 1 113 ? -6.504 -5.996 -5.297 1 91.94 113 MET A CA 1
ATOM 929 C C . MET A 1 113 ? -7.457 -6.902 -4.523 1 91.94 113 MET A C 1
ATOM 931 O O . MET A 1 113 ? -7.02 -7.734 -3.729 1 91.94 113 MET A O 1
ATOM 935 N N . ALA A 1 114 ? -8.742 -6.719 -4.781 1 86.56 114 ALA A N 1
ATOM 936 C CA . ALA A 1 114 ? -9.742 -7.551 -4.109 1 86.56 114 ALA A CA 1
ATOM 937 C C . ALA A 1 114 ? -9.547 -9.023 -4.461 1 86.56 114 ALA A C 1
ATOM 939 O O . ALA A 1 114 ? -9.672 -9.898 -3.596 1 86.56 114 ALA A O 1
ATOM 940 N N . ILE A 1 115 ? -9.188 -9.273 -5.664 1 89.25 115 ILE A N 1
ATOM 941 C CA . ILE A 1 115 ? -8.969 -10.641 -6.129 1 89.25 115 ILE A CA 1
ATOM 942 C C . ILE A 1 115 ? -7.75 -11.234 -5.43 1 89.25 115 ILE A C 1
ATOM 944 O O . ILE A 1 115 ? -7.816 -12.336 -4.879 1 89.25 115 ILE A O 1
ATOM 948 N N . LEU A 1 116 ? -6.688 -10.5 -5.422 1 94.56 116 LEU A N 1
ATOM 949 C CA . LEU A 1 116 ? -5.477 -10.969 -4.758 1 94.56 116 LEU A CA 1
ATOM 950 C C . LEU A 1 116 ? -5.734 -11.25 -3.281 1 94.56 116 LEU A C 1
ATOM 952 O O . LEU A 1 116 ? -5.309 -12.281 -2.756 1 94.56 116 LEU A O 1
ATOM 956 N N . ALA A 1 117 ? -6.496 -10.383 -2.672 1 92.38 117 ALA A N 1
ATOM 957 C CA . ALA A 1 117 ? -6.766 -10.477 -1.238 1 92.38 117 ALA A CA 1
ATOM 958 C C . ALA A 1 117 ? -7.645 -11.688 -0.922 1 92.38 117 ALA A C 1
ATOM 960 O O . ALA A 1 117 ? -7.762 -12.094 0.237 1 92.38 117 ALA A O 1
ATOM 961 N N . LYS A 1 118 ? -8.211 -12.289 -1.886 1 89.62 118 LYS A N 1
ATOM 962 C CA . LYS A 1 118 ? -9.125 -13.406 -1.671 1 89.62 118 LYS A CA 1
ATOM 963 C C . LYS A 1 118 ? -8.461 -14.734 -2.025 1 89.62 118 LYS A C 1
ATOM 965 O O . LYS A 1 118 ? -9.047 -15.797 -1.81 1 89.62 118 LYS A O 1
ATOM 970 N N . CYS A 1 119 ? -7.297 -14.703 -2.582 1 93.81 119 CYS A N 1
ATOM 971 C CA . CYS A 1 119 ? -6.562 -15.922 -2.896 1 93.81 119 CYS A CA 1
ATOM 972 C C . CYS A 1 119 ? -6.184 -16.672 -1.627 1 93.81 119 CYS A C 1
ATOM 974 O O . CYS A 1 119 ? -6.367 -16.172 -0.52 1 93.81 119 CYS A O 1
ATOM 976 N N . ASN A 1 120 ? -5.766 -17.969 -1.808 1 94.88 120 ASN A N 1
ATOM 977 C CA . ASN A 1 120 ? -5.281 -18.75 -0.673 1 94.88 120 ASN A CA 1
ATOM 978 C C . ASN A 1 120 ? -3.893 -18.297 -0.235 1 94.88 120 ASN A C 1
ATOM 980 O O . ASN A 1 120 ? -3.611 -18.203 0.962 1 94.88 120 ASN A O 1
ATOM 984 N N . HIS A 1 121 ? -2.984 -18.062 -1.172 1 97.88 121 HIS A N 1
ATOM 985 C CA . HIS A 1 121 ? -1.599 -17.641 -0.991 1 97.88 121 HIS A CA 1
ATOM 986 C C . HIS A 1 121 ? -1.2 -16.594 -2.014 1 97.88 121 HIS A C 1
ATOM 988 O O . HIS A 1 121 ? -1.944 -16.328 -2.961 1 97.88 121 HIS A O 1
ATOM 994 N N . LEU A 1 122 ? -0.051 -15.945 -1.758 1 98.62 122 LEU A N 1
ATOM 995 C CA . LEU A 1 122 ? 0.371 -14.914 -2.699 1 98.62 122 LEU A CA 1
ATOM 996 C C . LEU A 1 122 ? 1.864 -15.023 -2.99 1 98.62 122 LEU A C 1
ATOM 998 O O . LEU A 1 122 ? 2.656 -15.328 -2.096 1 98.62 122 LEU A O 1
ATOM 1002 N N . ILE A 1 123 ? 2.205 -14.766 -4.215 1 98.81 123 ILE A N 1
ATOM 1003 C CA . ILE A 1 123 ? 3.529 -14.359 -4.672 1 98.81 123 ILE A CA 1
ATOM 1004 C C . ILE A 1 123 ? 3.512 -12.891 -5.066 1 98.81 123 ILE A C 1
ATOM 1006 O O . ILE A 1 123 ? 2.904 -12.516 -6.074 1 98.81 123 ILE A O 1
ATOM 1010 N N . ILE A 1 124 ? 4.203 -12.062 -4.289 1 98.5 124 ILE A N 1
ATOM 1011 C CA . ILE A 1 124 ? 4.004 -10.633 -4.508 1 98.5 124 ILE A CA 1
ATOM 1012 C C . ILE A 1 124 ? 5.27 -10.023 -5.109 1 98.5 124 ILE A C 1
ATOM 1014 O O . ILE A 1 124 ? 6.32 -10.672 -5.141 1 98.5 124 ILE A O 1
ATOM 1018 N N . SER A 1 125 ? 5.059 -8.828 -5.695 1 96.56 125 SER A N 1
ATOM 1019 C CA . SER A 1 125 ? 6.129 -8.031 -6.285 1 96.56 125 SER A CA 1
ATOM 1020 C C . SER A 1 125 ? 6.535 -6.887 -5.359 1 96.56 125 SER A C 1
ATOM 1022 O O . SER A 1 125 ? 6.395 -6.988 -4.141 1 96.56 125 SER A O 1
ATOM 1024 N N . THR A 1 126 ? 7.184 -5.898 -5.918 1 92 126 THR A N 1
ATOM 1025 C CA . THR A 1 126 ? 7.57 -4.734 -5.129 1 92 126 THR A CA 1
ATOM 1026 C C . THR A 1 126 ? 6.535 -3.621 -5.266 1 92 126 THR A C 1
ATOM 1028 O O . THR A 1 126 ? 5.844 -3.529 -6.285 1 92 126 THR A O 1
ATOM 1031 N N . GLY A 1 127 ? 6.441 -2.953 -4.102 1 93.12 127 GLY A N 1
ATOM 1032 C CA . GLY A 1 127 ? 5.566 -1.793 -4.152 1 93.12 127 GLY A CA 1
ATOM 1033 C C . GLY A 1 127 ? 4.406 -1.881 -3.18 1 93.12 127 GLY A C 1
ATOM 1034 O O . GLY A 1 127 ? 4.062 -2.967 -2.711 1 93.12 127 GLY A O 1
ATOM 1035 N N . THR A 1 128 ? 3.797 -0.734 -3.02 1 94.44 128 THR A N 1
ATOM 1036 C CA . THR A 1 128 ? 2.785 -0.604 -1.977 1 94.44 128 THR A CA 1
ATOM 1037 C C . THR A 1 128 ? 1.52 -1.367 -2.354 1 94.44 128 THR A C 1
ATOM 1039 O O . THR A 1 128 ? 0.844 -1.925 -1.485 1 94.44 128 THR A O 1
ATOM 1042 N N . PHE A 1 129 ? 1.201 -1.482 -3.646 1 94.88 129 PHE A N 1
ATOM 1043 C CA . PHE A 1 129 ? 0.04 -2.248 -4.086 1 94.88 129 PHE A CA 1
ATOM 1044 C C . PHE A 1 129 ? 0.176 -3.713 -3.688 1 94.88 129 PHE A C 1
ATOM 1046 O O . PHE A 1 129 ? -0.727 -4.281 -3.068 1 94.88 129 PHE A O 1
ATOM 1053 N N . SER A 1 130 ? 1.297 -4.266 -3.961 1 96.75 130 SER A N 1
ATOM 1054 C CA . SER A 1 130 ? 1.564 -5.668 -3.656 1 96.75 130 SER A CA 1
ATOM 1055 C C . SER A 1 130 ? 1.576 -5.914 -2.15 1 96.75 130 SER A C 1
ATOM 1057 O O . SER A 1 130 ? 0.98 -6.883 -1.67 1 96.75 130 SER A O 1
ATOM 1059 N N . TRP A 1 131 ? 2.193 -5.027 -1.468 1 96.88 131 TRP A N 1
ATOM 1060 C CA . TRP A 1 131 ? 2.354 -5.172 -0.024 1 96.88 131 TRP A CA 1
ATOM 1061 C C . TRP A 1 131 ? 1.009 -5.055 0.687 1 96.88 131 TRP A C 1
ATOM 1063 O O . TRP A 1 131 ? 0.708 -5.84 1.59 1 96.88 131 TRP A O 1
ATOM 1073 N N . TRP A 1 132 ? 0.222 -4.156 0.204 1 97.06 132 TRP A N 1
ATOM 1074 C CA . TRP A 1 132 ? -1.077 -3.969 0.843 1 97.06 132 TRP A CA 1
ATOM 1075 C C . TRP A 1 132 ? -2.014 -5.129 0.521 1 97.06 132 TRP A C 1
ATOM 1077 O O . TRP A 1 132 ? -2.783 -5.57 1.379 1 97.06 132 TRP A O 1
ATOM 1087 N N . SER A 1 133 ? -1.977 -5.617 -0.697 1 96.69 133 SER A N 1
ATOM 1088 C CA . SER A 1 133 ? -2.762 -6.793 -1.056 1 96.69 133 SER A CA 1
ATOM 1089 C C . SER A 1 133 ? -2.414 -7.98 -0.166 1 96.69 133 SER A C 1
ATOM 1091 O O . SER A 1 133 ? -3.303 -8.703 0.293 1 96.69 133 SER A O 1
ATOM 1093 N N . ALA A 1 134 ? -1.155 -8.125 0.103 1 97.81 134 ALA A N 1
ATOM 1094 C CA . ALA A 1 134 ? -0.679 -9.219 0.949 1 97.81 134 ALA A CA 1
ATOM 1095 C C . ALA A 1 134 ? -1.139 -9.031 2.393 1 97.81 134 ALA A C 1
ATOM 1097 O O . ALA A 1 134 ? -1.556 -9.992 3.045 1 97.81 134 ALA A O 1
ATOM 1098 N N . TYR A 1 135 ? -1.051 -7.848 2.832 1 95.94 135 TYR A N 1
ATOM 1099 C CA . TYR A 1 135 ? -1.526 -7.539 4.176 1 95.94 135 TYR A CA 1
ATOM 1100 C C . TYR A 1 135 ? -3.002 -7.887 4.324 1 95.94 135 TYR A C 1
ATOM 1102 O O . TYR A 1 135 ? -3.4 -8.523 5.309 1 95.94 135 TYR A O 1
ATOM 1110 N N . LEU A 1 136 ? -3.789 -7.473 3.332 1 95.56 136 LEU A N 1
ATOM 1111 C CA . LEU A 1 136 ? -5.223 -7.73 3.359 1 95.56 136 LEU A CA 1
ATOM 1112 C C . LEU A 1 136 ? -5.508 -9.227 3.414 1 95.56 136 LEU A C 1
ATOM 1114 O O . LEU A 1 136 ? -6.371 -9.672 4.172 1 95.56 136 LEU A O 1
ATOM 1118 N N . LEU A 1 137 ? -4.758 -9.938 2.652 1 94.88 137 LEU A N 1
ATOM 1119 C CA . LEU A 1 137 ? -4.93 -11.383 2.672 1 94.88 137 LEU A CA 1
ATOM 1120 C C . LEU A 1 137 ? -4.516 -11.961 4.02 1 94.88 137 LEU A C 1
ATOM 1122 O O . LEU A 1 137 ? -5.254 -12.75 4.617 1 94.88 137 LEU A O 1
ATOM 1126 N N . GLN A 1 138 ? -3.385 -11.562 4.523 1 94.25 138 GLN A N 1
ATOM 1127 C CA . GLN A 1 138 ? -2.82 -12.125 5.746 1 94.25 138 GLN A CA 1
ATOM 1128 C C . GLN A 1 138 ? -3.74 -11.883 6.938 1 94.25 138 GLN A C 1
ATOM 1130 O O . GLN A 1 138 ? -3.859 -12.734 7.82 1 94.25 138 GLN A O 1
ATOM 1135 N N . THR A 1 139 ? -4.363 -10.734 6.941 1 89.88 139 THR A N 1
ATOM 1136 C CA . THR A 1 139 ? -5.227 -10.383 8.062 1 89.88 139 THR A CA 1
ATOM 1137 C C . THR A 1 139 ? -6.477 -11.258 8.078 1 89.88 139 THR A C 1
ATOM 1139 O O . THR A 1 139 ? -7.078 -11.469 9.133 1 89.88 139 THR A O 1
ATOM 1142 N N . LYS A 1 140 ? -6.812 -11.797 6.945 1 88.88 140 LYS A N 1
ATOM 1143 C CA . LYS A 1 140 ? -8.016 -12.617 6.836 1 88.88 140 LYS A CA 1
ATOM 1144 C C . LYS A 1 140 ? -7.684 -14.102 6.941 1 88.88 140 LYS A C 1
ATOM 1146 O O . LYS A 1 140 ? -8.5 -14.891 7.414 1 88.88 140 LYS A O 1
ATOM 1151 N N . LYS A 1 141 ? -6.582 -14.406 6.422 1 91.5 141 LYS A N 1
ATOM 1152 C CA . LYS A 1 141 ? -6.117 -15.789 6.402 1 91.5 141 LYS A CA 1
ATOM 1153 C C . LYS A 1 141 ? -4.723 -15.914 7.016 1 91.5 141 LYS A C 1
ATOM 1155 O O . LYS A 1 141 ? -3.719 -15.852 6.305 1 91.5 141 LYS A O 1
ATOM 1160 N N . ASN A 1 142 ? -4.652 -16.219 8.227 1 90.75 142 ASN A N 1
ATOM 1161 C CA . ASN A 1 142 ? -3.408 -16.172 8.992 1 90.75 142 ASN A CA 1
ATOM 1162 C C . ASN A 1 142 ? -2.438 -17.266 8.555 1 90.75 142 ASN A C 1
ATOM 1164 O O . ASN A 1 142 ? -1.227 -17.141 8.734 1 90.75 142 ASN A O 1
ATOM 1168 N N . ASN A 1 143 ? -2.93 -18.328 7.945 1 93.81 143 ASN A N 1
ATOM 1169 C CA . ASN A 1 143 ? -2.068 -19.438 7.562 1 93.81 143 ASN A CA 1
ATOM 1170 C C . ASN A 1 143 ? -1.618 -19.328 6.109 1 93.81 143 ASN A C 1
ATOM 1172 O O . ASN A 1 143 ? -0.941 -20.219 5.59 1 93.81 143 ASN A O 1
ATOM 1176 N N . SER A 1 144 ? -1.965 -18.234 5.508 1 96.75 144 SER A N 1
ATOM 1177 C CA . SER A 1 144 ? -1.565 -18.031 4.117 1 96.75 144 SER A CA 1
ATOM 1178 C C . SER A 1 144 ? -0.054 -17.875 3.996 1 96.75 144 SER A C 1
ATOM 1180 O O . SER A 1 144 ? 0.588 -17.297 4.875 1 96.75 144 SER A O 1
ATOM 1182 N N . LYS A 1 145 ? 0.476 -18.438 2.928 1 98.44 145 LYS A N 1
ATOM 1183 C CA . LYS A 1 145 ? 1.878 -18.234 2.576 1 98.44 145 LYS A CA 1
ATOM 1184 C C . LYS A 1 145 ? 2.035 -17.078 1.597 1 98.44 145 LYS A C 1
ATOM 1186 O O . LYS A 1 145 ? 1.419 -17.078 0.529 1 98.44 145 LYS A O 1
ATOM 1191 N N . ILE A 1 146 ? 2.807 -16.156 2.01 1 98.62 146 ILE A N 1
ATOM 1192 C CA . ILE A 1 146 ? 3.104 -15 1.175 1 98.62 146 ILE A CA 1
ATOM 1193 C C . ILE A 1 146 ? 4.602 -14.953 0.874 1 98.62 146 ILE A C 1
ATOM 1195 O O . ILE A 1 146 ? 5.422 -14.875 1.791 1 98.62 146 ILE A O 1
ATOM 1199 N N . ILE A 1 147 ? 4.961 -15.016 -0.391 1 98.88 147 ILE A N 1
ATOM 1200 C CA . ILE A 1 147 ? 6.352 -14.938 -0.824 1 98.88 147 ILE A CA 1
ATOM 1201 C C . ILE A 1 147 ? 6.625 -13.562 -1.43 1 98.88 147 ILE A C 1
ATOM 1203 O O . ILE A 1 147 ? 5.859 -13.086 -2.266 1 98.88 147 ILE A O 1
ATOM 1207 N N . TYR A 1 148 ? 7.703 -12.914 -1.008 1 98.5 148 TYR A N 1
ATOM 1208 C CA . TYR A 1 148 ? 8.023 -11.594 -1.542 1 98.5 148 TYR A CA 1
ATOM 1209 C C . TYR A 1 148 ? 9.43 -11.578 -2.139 1 98.5 148 TYR A C 1
ATOM 1211 O O . TYR A 1 148 ? 10.258 -12.438 -1.823 1 98.5 148 TYR A O 1
ATOM 1219 N N . PHE A 1 149 ? 9.656 -10.609 -2.984 1 97.75 149 PHE A N 1
ATOM 1220 C CA . PHE A 1 149 ? 10.93 -10.445 -3.672 1 97.75 149 PHE A CA 1
ATOM 1221 C C . PHE A 1 149 ? 11.992 -9.906 -2.723 1 97.75 149 PHE A C 1
ATOM 1223 O O . PHE A 1 149 ? 11.938 -8.742 -2.324 1 97.75 149 PHE A O 1
ATOM 1230 N N . GLY A 1 150 ? 12.977 -10.711 -2.475 1 96.06 150 GLY A N 1
ATOM 1231 C CA . GLY A 1 150 ? 13.93 -10.438 -1.406 1 96.06 150 GLY A CA 1
ATOM 1232 C C . GLY A 1 150 ? 15.023 -9.469 -1.81 1 96.06 150 GLY A C 1
ATOM 1233 O O . GLY A 1 150 ? 15.734 -8.938 -0.955 1 96.06 150 GLY A O 1
ATOM 1234 N N . ASP A 1 151 ? 15.133 -9.203 -3.09 1 94.56 151 ASP A N 1
ATOM 1235 C CA . ASP A 1 151 ? 16.234 -8.367 -3.543 1 94.56 151 ASP A CA 1
ATOM 1236 C C . ASP A 1 151 ? 15.797 -6.906 -3.674 1 94.56 151 ASP A C 1
ATOM 1238 O O . ASP A 1 151 ? 16.422 -6.133 -4.41 1 94.56 151 ASP A O 1
ATOM 1242 N N . TRP A 1 152 ? 14.758 -6.477 -3.064 1 92.31 152 TRP A N 1
ATOM 1243 C CA . TRP A 1 152 ? 14.359 -5.082 -2.881 1 92.31 152 TRP A CA 1
ATOM 1244 C C . TRP A 1 152 ? 14.633 -4.625 -1.452 1 92.31 152 TRP A C 1
ATOM 1246 O O . TRP A 1 152 ? 14.32 -5.34 -0.496 1 92.31 152 TRP A O 1
ATOM 1256 N N . PRO A 1 153 ? 15.211 -3.531 -1.255 1 89.5 153 PRO A N 1
ATOM 1257 C CA . PRO A 1 153 ? 15.789 -2.643 -2.27 1 89.5 153 PRO A CA 1
ATOM 1258 C C . PRO A 1 153 ? 17.109 -3.154 -2.82 1 89.5 153 PRO A C 1
ATOM 1260 O O . PRO A 1 153 ? 17.672 -4.117 -2.295 1 89.5 153 PRO A O 1
ATOM 1263 N N . LYS A 1 154 ? 17.547 -2.473 -3.898 1 90.56 154 LYS A N 1
ATOM 1264 C CA . LYS A 1 154 ? 18.828 -2.818 -4.488 1 90.56 154 LYS A CA 1
ATOM 1265 C C . LYS A 1 154 ? 19.969 -2.617 -3.486 1 90.56 154 LYS A C 1
ATOM 1267 O O . LYS A 1 154 ? 20.031 -1.578 -2.828 1 90.56 154 LYS A O 1
ATOM 1272 N N . LYS A 1 155 ? 20.844 -3.576 -3.404 1 90.12 155 LYS A N 1
ATOM 1273 C CA . LYS A 1 155 ? 21.969 -3.51 -2.473 1 90.12 155 LYS A CA 1
ATOM 1274 C C . LYS A 1 155 ? 22.859 -2.305 -2.766 1 90.12 155 LYS A C 1
ATOM 1276 O O . LYS A 1 155 ? 23.188 -2.033 -3.924 1 90.12 155 LYS A O 1
ATOM 1281 N N . GLY A 1 156 ? 23.156 -1.619 -1.715 1 88.69 156 GLY A N 1
ATOM 1282 C CA . GLY A 1 156 ? 24.078 -0.498 -1.842 1 88.69 156 GLY A CA 1
ATOM 1283 C C . GLY A 1 156 ? 23.391 0.779 -2.301 1 88.69 156 GLY A C 1
ATOM 1284 O O . GLY A 1 156 ? 24.047 1.814 -2.451 1 88.69 156 GLY A O 1
ATOM 1285 N N . SER A 1 157 ? 22.141 0.787 -2.5 1 86.06 157 SER A N 1
ATOM 1286 C CA . SER A 1 157 ? 21.422 1.948 -3.008 1 86.06 157 SER A CA 1
ATOM 1287 C C . SER A 1 157 ? 21.078 2.918 -1.884 1 86.06 157 SER A C 1
ATOM 1289 O O . SER A 1 157 ? 21.234 2.594 -0.705 1 86.06 157 SER A O 1
ATOM 1291 N N . LEU A 1 158 ? 20.641 4.086 -2.275 1 79.62 158 LEU A N 1
ATOM 1292 C CA . LEU A 1 158 ? 20.141 5.055 -1.312 1 79.62 158 LEU A CA 1
ATOM 1293 C C . LEU A 1 158 ? 18.906 4.512 -0.593 1 79.62 158 LEU A C 1
ATOM 1295 O O . LEU A 1 158 ? 18.766 4.672 0.622 1 79.62 158 LEU A O 1
ATOM 1299 N N . LEU A 1 159 ? 18.094 3.881 -1.304 1 83.62 159 LEU A N 1
ATOM 1300 C CA . LEU A 1 159 ? 16.859 3.338 -0.738 1 83.62 159 LEU A CA 1
ATOM 1301 C C . LEU A 1 159 ? 17.172 2.326 0.361 1 83.62 159 LEU A C 1
ATOM 1303 O O . LEU A 1 159 ? 16.516 2.316 1.404 1 83.62 159 LEU A O 1
ATOM 1307 N N . GLU A 1 160 ? 18.125 1.536 0.109 1 87.06 160 GLU A N 1
ATOM 1308 C CA . GLU A 1 160 ? 18.5 0.55 1.119 1 87.06 160 GLU A CA 1
ATOM 1309 C C . GLU A 1 160 ? 18.969 1.227 2.408 1 87.06 160 GLU A C 1
ATOM 1311 O O . GLU A 1 160 ? 18.719 0.716 3.504 1 87.06 160 GLU A O 1
ATOM 1316 N N . ARG A 1 161 ? 19.516 2.371 2.275 1 82.31 161 ARG A N 1
ATOM 1317 C CA . ARG A 1 161 ? 20.047 3.078 3.432 1 82.31 161 ARG A CA 1
ATOM 1318 C C . ARG A 1 161 ? 18.938 3.746 4.234 1 82.31 161 ARG A C 1
ATOM 1320 O O . ARG A 1 161 ? 19.062 3.936 5.445 1 82.31 161 ARG A O 1
ATOM 1327 N N . ILE A 1 162 ? 17.906 4.031 3.561 1 76.56 162 ILE A N 1
ATOM 1328 C CA . ILE A 1 162 ? 16.922 4.863 4.238 1 76.56 162 ILE A CA 1
ATOM 1329 C C . ILE A 1 162 ? 15.758 4.004 4.711 1 76.56 162 ILE A C 1
ATOM 1331 O O . ILE A 1 162 ? 14.961 4.43 5.559 1 76.56 162 ILE A O 1
ATOM 1335 N N . VAL A 1 163 ? 15.648 2.855 4.141 1 81.06 163 VAL A N 1
ATOM 1336 C CA . VAL A 1 163 ? 14.531 2.008 4.535 1 81.06 163 VAL A CA 1
ATOM 1337 C C . VAL A 1 163 ? 15.031 0.855 5.402 1 81.06 163 VAL A C 1
ATOM 1339 O O . VAL A 1 163 ? 16.141 0.351 5.195 1 81.06 163 VAL A O 1
ATOM 1342 N N . GLU A 1 164 ? 14.258 0.543 6.387 1 84.44 164 GLU A N 1
ATOM 1343 C CA . GLU A 1 164 ? 14.453 -0.708 7.113 1 84.44 164 GLU A CA 1
ATOM 1344 C C . GLU A 1 164 ? 13.609 -1.831 6.516 1 84.44 164 GLU A C 1
ATOM 1346 O O . GLU A 1 164 ? 12.414 -1.926 6.789 1 84.44 164 GLU A O 1
ATOM 1351 N N . LYS A 1 165 ? 14.297 -2.664 5.809 1 84.94 165 LYS A N 1
ATOM 1352 C CA . LYS A 1 165 ? 13.633 -3.691 5.008 1 84.94 165 LYS A CA 1
ATOM 1353 C C . LYS A 1 165 ? 12.664 -4.508 5.855 1 84.94 165 LYS A C 1
ATOM 1355 O O . LYS A 1 165 ? 11.547 -4.805 5.422 1 84.94 165 LYS A O 1
ATOM 1360 N N . ARG A 1 166 ? 13.039 -4.855 7.051 1 86.81 166 ARG A N 1
ATOM 1361 C CA . ARG A 1 166 ? 12.234 -5.727 7.906 1 86.81 166 ARG A CA 1
ATOM 1362 C C . ARG A 1 166 ? 10.906 -5.078 8.258 1 86.81 166 ARG A C 1
ATOM 1364 O O . ARG A 1 166 ? 9.945 -5.766 8.602 1 86.81 166 ARG A O 1
ATOM 1371 N N . ASP A 1 167 ? 10.805 -3.775 8.109 1 88.31 167 ASP A N 1
ATOM 1372 C CA . ASP A 1 167 ? 9.578 -3.064 8.461 1 88.31 167 ASP A CA 1
ATOM 1373 C C . ASP A 1 167 ? 8.523 -3.207 7.363 1 88.31 167 ASP A C 1
ATOM 1375 O O . ASP A 1 167 ? 7.332 -3.021 7.613 1 88.31 167 ASP A O 1
ATOM 1379 N N . TYR A 1 168 ? 9.016 -3.545 6.207 1 91.69 168 TYR A N 1
ATOM 1380 C CA . TYR A 1 168 ? 8.133 -3.506 5.047 1 91.69 168 TYR A CA 1
ATOM 1381 C C . TYR A 1 168 ? 7.441 -4.852 4.836 1 91.69 168 TYR A C 1
ATOM 1383 O O . TYR A 1 168 ? 6.465 -4.945 4.09 1 91.69 168 TYR A O 1
ATOM 1391 N N . PHE A 1 169 ? 8 -5.801 5.496 1 94.31 169 PHE A N 1
ATOM 1392 C CA . PHE A 1 169 ? 7.453 -7.137 5.305 1 94.31 169 PHE A CA 1
ATOM 1393 C C . PHE A 1 169 ? 7.094 -7.773 6.645 1 94.31 169 PHE A C 1
ATOM 1395 O O . PHE A 1 169 ? 7.863 -7.688 7.602 1 94.31 169 PHE A O 1
ATOM 1402 N N . MET A 1 170 ? 5.953 -8.375 6.668 1 93.5 170 MET A N 1
ATOM 1403 C CA . MET A 1 170 ? 5.555 -9.062 7.898 1 93.5 170 MET A CA 1
ATOM 1404 C C . MET A 1 170 ? 6.457 -10.266 8.164 1 93.5 170 MET A C 1
ATOM 1406 O O . MET A 1 170 ? 6.891 -10.938 7.23 1 93.5 170 MET A O 1
ATOM 1410 N N . PRO A 1 171 ? 6.672 -10.578 9.445 1 93.44 171 PRO A N 1
ATOM 1411 C CA . PRO A 1 171 ? 7.617 -11.641 9.797 1 93.44 171 PRO A CA 1
ATOM 1412 C C . PRO A 1 171 ? 7.227 -13 9.211 1 93.44 171 PRO A C 1
ATOM 1414 O O . PRO A 1 171 ? 8.094 -13.828 8.945 1 93.44 171 PRO A O 1
ATOM 1417 N N . SER A 1 172 ? 5.965 -13.219 8.961 1 96.06 172 SER A N 1
ATOM 1418 C CA . SER A 1 172 ? 5.496 -14.508 8.469 1 96.06 172 SER A CA 1
ATOM 1419 C C . SER A 1 172 ? 5.711 -14.641 6.965 1 96.06 172 SER A C 1
ATOM 1421 O O . SER A 1 172 ? 5.586 -15.727 6.406 1 96.06 172 SER A O 1
ATOM 1423 N N . TRP A 1 173 ? 5.977 -13.5 6.27 1 97.94 173 TRP A N 1
ATOM 1424 C CA . TRP A 1 173 ? 6.199 -13.562 4.828 1 97.94 173 TRP A CA 1
ATOM 1425 C C . TRP A 1 173 ? 7.551 -14.195 4.508 1 97.94 173 TRP A C 1
ATOM 1427 O O . TRP A 1 173 ? 8.492 -14.086 5.301 1 97.94 173 TRP A O 1
ATOM 1437 N N . ILE A 1 174 ? 7.656 -14.852 3.367 1 98.19 174 ILE A N 1
ATOM 1438 C CA . ILE A 1 174 ? 8.836 -15.633 2.998 1 98.19 174 ILE A CA 1
ATOM 1439 C C . ILE A 1 174 ? 9.633 -14.883 1.931 1 98.19 174 ILE A C 1
ATOM 1441 O O . ILE A 1 174 ? 9.148 -14.68 0.815 1 98.19 174 ILE A O 1
ATOM 1445 N N . PRO A 1 175 ? 10.852 -14.484 2.238 1 97.81 175 PRO A N 1
ATOM 1446 C CA . PRO A 1 175 ? 11.688 -13.836 1.222 1 97.81 175 PRO A CA 1
ATOM 1447 C C . PRO A 1 175 ? 12.258 -14.828 0.209 1 97.81 175 PRO A C 1
ATOM 1449 O O . PRO A 1 175 ? 12.609 -15.953 0.572 1 97.81 175 PRO A O 1
ATOM 1452 N N . MET A 1 176 ? 12.297 -14.43 -1.014 1 97.88 176 MET A N 1
ATOM 1453 C CA . MET A 1 176 ? 12.891 -15.242 -2.072 1 97.88 176 MET A CA 1
ATOM 1454 C C . MET A 1 176 ? 13.602 -14.359 -3.096 1 97.88 176 MET A C 1
ATOM 1456 O O . MET A 1 176 ? 13.203 -13.211 -3.311 1 97.88 176 MET A O 1
ATOM 1460 N N . LYS A 1 177 ? 14.633 -14.906 -3.646 1 92.75 177 LYS A N 1
ATOM 1461 C CA . LYS A 1 177 ? 15.398 -14.172 -4.645 1 92.75 177 LYS A CA 1
ATOM 1462 C C . LYS A 1 177 ? 15.148 -14.719 -6.047 1 92.75 177 LYS A C 1
ATOM 1464 O O . LYS A 1 177 ? 14.828 -15.898 -6.207 1 92.75 177 LYS A O 1
ATOM 1469 N N . MET B 1 1 ? 17.047 30.391 4.254 1 23.34 1 MET B N 1
ATOM 1470 C CA . MET B 1 1 ? 17.531 29.141 3.656 1 23.34 1 MET B CA 1
ATOM 1471 C C . MET B 1 1 ? 16.766 27.938 4.191 1 23.34 1 MET B C 1
ATOM 1473 O O . MET B 1 1 ? 16.922 27.562 5.352 1 23.34 1 MET B O 1
ATOM 1477 N N . GLY B 1 2 ? 15.594 27.656 3.824 1 25.34 2 GLY B N 1
ATOM 1478 C CA . GLY B 1 2 ? 14.391 27.156 4.465 1 25.34 2 GLY B CA 1
ATOM 1479 C C . GLY B 1 2 ? 14.445 25.656 4.754 1 25.34 2 GLY B C 1
ATOM 1480 O O . GLY B 1 2 ? 15.375 24.969 4.324 1 25.34 2 GLY B O 1
ATOM 1481 N N . ILE B 1 3 ? 13.453 25.203 5.457 1 30.92 3 ILE B N 1
ATOM 1482 C CA . ILE B 1 3 ? 13.352 23.828 5.941 1 30.92 3 ILE B CA 1
ATOM 1483 C C . ILE B 1 3 ? 13.703 22.859 4.816 1 30.92 3 ILE B C 1
ATOM 1485 O O . ILE B 1 3 ? 14.328 21.812 5.055 1 30.92 3 ILE B O 1
ATOM 1489 N N . LEU B 1 4 ? 13.352 23.203 3.615 1 34.19 4 LEU B N 1
ATOM 1490 C CA . LEU B 1 4 ? 13.602 22.422 2.41 1 34.19 4 LEU B CA 1
ATOM 1491 C C . LEU B 1 4 ? 15.094 22.359 2.1 1 34.19 4 LEU B C 1
ATOM 1493 O O . LEU B 1 4 ? 15.609 21.297 1.719 1 34.19 4 LEU B O 1
ATOM 1497 N N . ALA B 1 5 ? 15.758 23.438 2.039 1 35.09 5 ALA B N 1
ATOM 1498 C CA . ALA B 1 5 ? 17.219 23.547 1.958 1 35.09 5 ALA B CA 1
ATOM 1499 C C . ALA B 1 5 ? 17.875 22.75 3.076 1 35.09 5 ALA B C 1
ATOM 1501 O O . ALA B 1 5 ? 18.953 22.156 2.877 1 35.09 5 ALA B O 1
ATOM 1502 N N . GLU B 1 6 ? 17.234 22.641 4.199 1 34.06 6 GLU B N 1
ATOM 1503 C CA . GLU B 1 6 ? 17.703 21.891 5.359 1 34.06 6 GLU B CA 1
ATOM 1504 C C . GLU B 1 6 ? 17.406 20.391 5.211 1 34.06 6 GLU B C 1
ATOM 1506 O O . GLU B 1 6 ? 18.219 19.562 5.641 1 34.06 6 GLU B O 1
ATOM 1511 N N . ILE B 1 7 ? 16.312 19.953 4.598 1 37.41 7 ILE B N 1
ATOM 1512 C CA . ILE B 1 7 ? 16.031 18.562 4.316 1 37.41 7 ILE B CA 1
ATOM 1513 C C . ILE B 1 7 ? 16.922 18.062 3.178 1 37.41 7 ILE B C 1
ATOM 1515 O O . ILE B 1 7 ? 17.422 16.938 3.209 1 37.41 7 ILE B O 1
ATOM 1519 N N . LYS B 1 8 ? 17.094 18.734 2.115 1 42.09 8 LYS B N 1
ATOM 1520 C CA . LYS B 1 8 ? 18.125 18.375 1.16 1 42.09 8 LYS B CA 1
ATOM 1521 C C . LYS B 1 8 ? 19.484 18.203 1.854 1 42.09 8 LYS B C 1
ATOM 1523 O O . LYS B 1 8 ? 20.344 17.484 1.368 1 42.09 8 LYS B O 1
ATOM 1528 N N . LYS B 1 9 ? 19.812 19.062 2.596 1 37.47 9 LYS B N 1
ATOM 1529 C CA . LYS B 1 9 ? 21.047 19.031 3.375 1 37.47 9 LYS B CA 1
ATOM 1530 C C . LYS B 1 9 ? 20.891 18.156 4.613 1 37.47 9 LYS B C 1
ATOM 1532 O O . LYS B 1 9 ? 21.875 17.891 5.316 1 37.47 9 LYS B O 1
ATOM 1537 N N . VAL B 1 10 ? 19.578 18.094 5.191 1 37.97 10 VAL B N 1
ATOM 1538 C CA . VAL B 1 10 ? 19.406 17.281 6.387 1 37.97 10 VAL B CA 1
ATOM 1539 C C . VAL B 1 10 ? 19.266 15.812 5.988 1 37.97 10 VAL B C 1
ATOM 1541 O O . VAL B 1 10 ? 18.344 15.461 5.234 1 37.97 10 VAL B O 1
ATOM 1544 N N . ASP B 1 11 ? 20.141 15.125 6.047 1 45.97 11 ASP B N 1
ATOM 1545 C CA . ASP B 1 11 ? 20.172 13.672 6.098 1 45.97 11 ASP B CA 1
ATOM 1546 C C . ASP B 1 11 ? 18.969 13.109 6.844 1 45.97 11 ASP B C 1
ATOM 1548 O O . ASP B 1 11 ? 18.641 13.578 7.938 1 45.97 11 ASP B O 1
ATOM 1552 N N . ILE B 1 12 ? 17.969 12.539 5.984 1 47.09 12 ILE B N 1
ATOM 1553 C CA . ILE B 1 12 ? 16.844 11.875 6.625 1 47.09 12 ILE B CA 1
ATOM 1554 C C . ILE B 1 12 ? 17.172 11.594 8.094 1 47.09 12 ILE B C 1
ATOM 1556 O O . ILE B 1 12 ? 16.312 11.758 8.969 1 47.09 12 ILE B O 1
ATOM 1560 N N . ASN B 1 13 ? 18.359 11.312 8.227 1 46.62 13 ASN B N 1
ATOM 1561 C CA . ASN B 1 13 ? 18.797 11.109 9.602 1 46.62 13 ASN B CA 1
ATOM 1562 C C . ASN B 1 13 ? 18.766 12.406 10.406 1 46.62 13 ASN B C 1
ATOM 1564 O O . ASN B 1 13 ? 18.422 12.391 11.594 1 46.62 13 ASN B O 1
ATOM 1568 N N . ASP B 1 14 ? 19.078 13.375 9.797 1 47.56 14 ASP B N 1
ATOM 1569 C CA . ASP B 1 14 ? 19.078 14.648 10.508 1 47.56 14 ASP B CA 1
ATOM 1570 C C . ASP B 1 14 ? 17.656 15.125 10.797 1 47.56 14 ASP B C 1
ATOM 1572 O O . ASP B 1 14 ? 17.391 15.742 11.828 1 47.56 14 ASP B O 1
ATOM 1576 N N . PHE B 1 15 ? 16.812 14.938 9.859 1 49.19 15 PHE B N 1
ATOM 1577 C CA . PHE B 1 15 ? 15.406 15.195 10.125 1 49.19 15 PHE B CA 1
ATOM 1578 C C . PHE B 1 15 ? 14.961 14.531 11.422 1 49.19 15 PHE B C 1
ATOM 1580 O O . PHE B 1 15 ? 14.297 15.156 12.25 1 49.19 15 PHE B O 1
ATOM 1587 N N . TYR B 1 16 ? 15.398 13.297 11.633 1 50.22 16 TYR B N 1
ATOM 1588 C CA . TYR B 1 16 ? 15.047 12.5 12.797 1 50.22 16 TYR B CA 1
ATOM 1589 C C . TYR B 1 16 ? 15.594 13.133 14.078 1 50.22 16 TYR B C 1
ATOM 1591 O O . TYR B 1 16 ? 14.914 13.164 15.102 1 50.22 16 TYR B O 1
ATOM 1599 N N . GLN B 1 17 ? 16.781 13.43 13.914 1 49.38 17 GLN B N 1
ATOM 1600 C CA . GLN B 1 17 ? 17.391 13.938 15.141 1 49.38 17 GLN B CA 1
ATOM 1601 C C . GLN B 1 17 ? 16.656 15.188 15.633 1 49.38 17 GLN B C 1
ATOM 1603 O O . GLN B 1 17 ? 16.516 15.398 16.844 1 49.38 17 GLN B O 1
ATOM 1608 N N . PHE B 1 18 ? 16.203 15.844 14.719 1 47.5 18 PHE B N 1
ATOM 1609 C CA . PHE B 1 18 ? 15.578 17.109 15.102 1 47.5 18 PHE B CA 1
ATOM 1610 C C . PHE B 1 18 ? 14.25 16.859 15.812 1 47.5 18 PHE B C 1
ATOM 1612 O O . PHE B 1 18 ? 13.891 17.594 16.734 1 47.5 18 PHE B O 1
ATOM 1619 N N . PHE B 1 19 ? 13.609 15.789 15.508 1 54 19 PHE B N 1
ATOM 1620 C CA . PHE B 1 19 ? 12.242 15.734 16.016 1 54 19 PHE B CA 1
ATOM 1621 C C . PHE B 1 19 ? 12.125 14.75 17.172 1 54 19 PHE B C 1
ATOM 1623 O O . PHE B 1 19 ? 11.031 14.492 17.656 1 54 19 PHE B O 1
ATOM 1630 N N . GLN B 1 20 ? 13.242 14.172 17.641 1 51.78 20 GLN B N 1
ATOM 1631 C CA . GLN B 1 20 ? 13.117 13.156 18.688 1 51.78 20 GLN B CA 1
ATOM 1632 C C . GLN B 1 20 ? 13.312 13.766 20.078 1 51.78 20 GLN B C 1
ATOM 1634 O O . GLN B 1 20 ? 13.164 13.078 21.078 1 51.78 20 GLN B O 1
ATOM 1639 N N . SER B 1 21 ? 13.523 14.945 20.156 1 52.94 21 SER B N 1
ATOM 1640 C CA . SER B 1 21 ? 13.688 15.438 21.531 1 52.94 21 SER B CA 1
ATOM 1641 C C . SER B 1 21 ? 12.328 15.688 22.188 1 52.94 21 SER B C 1
ATOM 1643 O O . SER B 1 21 ? 11.352 16 21.5 1 52.94 21 SER B O 1
ATOM 1645 N N . PRO B 1 22 ? 12.055 15.211 23.469 1 55.53 22 PRO B N 1
ATOM 1646 C CA . PRO B 1 22 ? 10.797 15.391 24.203 1 55.53 22 PRO B CA 1
ATOM 1647 C C . PRO B 1 22 ? 10.203 16.797 24.016 1 55.53 22 PRO B C 1
ATOM 1649 O O . PRO B 1 22 ? 8.984 16.953 24 1 55.53 22 PRO B O 1
ATOM 1652 N N . ASN B 1 23 ? 10.969 17.844 23.891 1 63.66 23 ASN B N 1
ATOM 1653 C CA . ASN B 1 23 ? 10.5 19.203 23.688 1 63.66 23 ASN B CA 1
ATOM 1654 C C . ASN B 1 23 ? 10.43 19.547 22.188 1 63.66 23 ASN B C 1
ATOM 1656 O O . ASN B 1 23 ? 10.227 20.703 21.828 1 63.66 23 ASN B O 1
ATOM 1660 N N . SER B 1 24 ? 10.367 18.438 21.531 1 77.94 24 SER B N 1
ATOM 1661 C CA . SER B 1 24 ? 10.414 18.625 20.094 1 77.94 24 SER B CA 1
ATOM 1662 C C . SER B 1 24 ? 9.016 18.703 19.5 1 77.94 24 SER B C 1
ATOM 1664 O O . SER B 1 24 ? 8.07 18.141 20.047 1 77.94 24 SER B O 1
ATOM 1666 N N . PRO B 1 25 ? 8.836 19.562 18.609 1 88.44 25 PRO B N 1
ATOM 1667 C CA . PRO B 1 25 ? 7.555 19.625 17.906 1 88.44 25 PRO B CA 1
ATOM 1668 C C . PRO B 1 25 ? 7.055 18.25 17.453 1 88.44 25 PRO B C 1
ATOM 1670 O O . PRO B 1 25 ? 7.855 17.344 17.219 1 88.44 25 PRO B O 1
ATOM 1673 N N . LEU B 1 26 ? 5.77 18.094 17.578 1 93 26 LEU B N 1
ATOM 1674 C CA . LEU B 1 26 ? 5.152 16.906 16.984 1 93 26 LEU B CA 1
ATOM 1675 C C . LEU B 1 26 ? 5.008 17.047 15.484 1 93 26 LEU B C 1
ATOM 1677 O O . LEU B 1 26 ? 4.492 18.062 14.992 1 93 26 LEU B O 1
ATOM 1681 N N . LEU B 1 27 ? 5.523 16.094 14.812 1 94.5 27 LEU B N 1
ATOM 1682 C CA . LEU B 1 27 ? 5.391 16.062 13.359 1 94.5 27 LEU B CA 1
ATOM 1683 C C . LEU B 1 27 ? 4.168 15.25 12.945 1 94.5 27 LEU B C 1
ATOM 1685 O O . LEU B 1 27 ? 4.09 14.047 13.227 1 94.5 27 LEU B O 1
ATOM 1689 N N . ILE B 1 28 ? 3.23 15.961 12.352 1 96.81 28 ILE B N 1
ATOM 1690 C CA . ILE B 1 28 ? 2.049 15.312 11.797 1 96.81 28 ILE B CA 1
ATOM 1691 C C . ILE B 1 28 ? 2.148 15.281 10.273 1 96.81 28 ILE B C 1
ATOM 1693 O O . ILE B 1 28 ? 2.037 16.312 9.617 1 96.81 28 ILE B O 1
ATOM 1697 N N . GLY B 1 29 ? 2.438 14.07 9.742 1 97.5 29 GLY B N 1
ATOM 1698 C CA . GLY B 1 29 ? 2.48 13.93 8.297 1 97.5 29 GLY B CA 1
ATOM 1699 C C . GLY B 1 29 ? 1.108 13.961 7.652 1 97.5 29 GLY B C 1
ATOM 1700 O O . GLY B 1 29 ? 0.153 13.391 8.188 1 97.5 29 GLY B O 1
ATOM 1701 N N . ILE B 1 30 ? 1.001 14.648 6.559 1 98.44 30 ILE B N 1
ATOM 1702 C CA . ILE B 1 30 ? -0.211 14.68 5.746 1 98.44 30 ILE B CA 1
ATOM 1703 C C . ILE B 1 30 ? 0.094 14.164 4.344 1 98.44 30 ILE B C 1
ATOM 1705 O O . ILE B 1 30 ? 0.944 14.719 3.641 1 98.44 30 ILE B O 1
ATOM 1709 N N . HIS B 1 31 ? -0.489 13.117 3.973 1 98.38 31 HIS B N 1
ATOM 1710 C CA . HIS B 1 31 ? -0.458 12.695 2.576 1 98.38 31 HIS B CA 1
ATOM 1711 C C . HIS B 1 31 ? -1.721 13.133 1.842 1 98.38 31 HIS B C 1
ATOM 1713 O O . HIS B 1 31 ? -2.832 12.781 2.244 1 98.38 31 HIS B O 1
ATOM 1719 N N . ALA B 1 32 ? -1.577 13.891 0.835 1 97.81 32 ALA B N 1
ATOM 1720 C CA . ALA B 1 32 ? -2.689 14.352 0.009 1 97.81 32 ALA B CA 1
ATOM 1721 C C . ALA B 1 32 ? -2.553 13.852 -1.426 1 97.81 32 ALA B C 1
ATOM 1723 O O . ALA B 1 32 ? -1.687 14.312 -2.172 1 97.81 32 ALA B O 1
ATOM 1724 N N . ARG B 1 33 ? -3.365 12.938 -1.819 1 95.69 33 ARG B N 1
ATOM 1725 C CA . ARG B 1 33 ? -3.359 12.352 -3.156 1 95.69 33 ARG B CA 1
ATOM 1726 C C . ARG B 1 33 ? -4.449 12.969 -4.027 1 95.69 33 ARG B C 1
ATOM 1728 O O . ARG B 1 33 ? -5.633 12.672 -3.854 1 95.69 33 ARG B O 1
ATOM 1735 N N . HIS B 1 34 ? -4 13.766 -5.016 1 94.88 34 HIS B N 1
ATOM 1736 C CA . HIS B 1 34 ? -4.914 14.469 -5.91 1 94.88 34 HIS B CA 1
ATOM 1737 C C . HIS B 1 34 ? -4.355 14.539 -7.324 1 94.88 34 HIS B C 1
ATOM 1739 O O . HIS B 1 34 ? -4.578 15.516 -8.039 1 94.88 34 HIS B O 1
ATOM 1745 N N . GLY B 1 35 ? -3.584 13.57 -7.637 1 89.19 35 GLY B N 1
ATOM 1746 C CA . GLY B 1 35 ? -3.029 13.508 -8.977 1 89.19 35 GLY B CA 1
ATOM 1747 C C . GLY B 1 35 ? -4.09 13.414 -10.062 1 89.19 35 GLY B C 1
ATOM 1748 O O . GLY B 1 35 ? -5.203 12.953 -9.805 1 89.19 35 GLY B O 1
ATOM 1749 N N . ILE B 1 36 ? -3.709 13.711 -11.172 1 75.81 36 ILE B N 1
ATOM 1750 C CA . ILE B 1 36 ? -4.629 13.828 -12.297 1 75.81 36 ILE B CA 1
ATOM 1751 C C . ILE B 1 36 ? -5.211 12.453 -12.633 1 75.81 36 ILE B C 1
ATOM 1753 O O . ILE B 1 36 ? -6.375 12.352 -13.031 1 75.81 36 ILE B O 1
ATOM 1757 N N . ASP B 1 37 ? -4.43 11.43 -12.445 1 73.69 37 ASP B N 1
ATOM 1758 C CA . ASP B 1 37 ? -4.891 10.078 -12.75 1 73.69 37 ASP B CA 1
ATOM 1759 C C . ASP B 1 37 ? -6.102 9.711 -11.898 1 73.69 37 ASP B C 1
ATOM 1761 O O . ASP B 1 37 ? -6.953 8.93 -12.32 1 73.69 37 ASP B O 1
ATOM 1765 N N . LEU B 1 38 ? -6.207 10.273 -10.805 1 74.69 38 LEU B N 1
ATOM 1766 C CA . LEU B 1 38 ? -7.312 9.992 -9.898 1 74.69 38 LEU B CA 1
ATOM 1767 C C . LEU B 1 38 ? -8.469 10.953 -10.133 1 74.69 38 LEU B C 1
ATOM 1769 O O . LEU B 1 38 ? -9.633 10.562 -10.07 1 74.69 38 LEU B O 1
ATOM 1773 N N . THR B 1 39 ? -8.117 12.102 -10.469 1 74 39 THR B N 1
ATOM 1774 C CA . THR B 1 39 ? -9.148 13.133 -10.492 1 74 39 THR B CA 1
ATOM 1775 C C . THR B 1 39 ? -9.766 13.242 -11.883 1 74 39 THR B C 1
ATOM 1777 O O . THR B 1 39 ? -10.898 13.711 -12.023 1 74 39 THR B O 1
ATOM 1780 N N . MET B 1 40 ? -9.078 12.773 -12.844 1 64.38 40 MET B N 1
ATOM 1781 C CA . MET B 1 40 ? -9.602 12.961 -14.195 1 64.38 40 MET B CA 1
ATOM 1782 C C . MET B 1 40 ? -9.945 11.625 -14.836 1 64.38 40 MET B C 1
ATOM 1784 O O . MET B 1 40 ? -10.539 11.586 -15.922 1 64.38 40 MET B O 1
ATOM 1788 N N . HIS B 1 41 ? -9.5 10.602 -14.172 1 66.06 41 HIS B N 1
ATOM 1789 C CA . HIS B 1 41 ? -9.781 9.312 -14.789 1 66.06 41 HIS B CA 1
ATOM 1790 C C . HIS B 1 41 ? -11.211 8.859 -14.508 1 66.06 41 HIS B C 1
ATOM 1792 O O . HIS B 1 41 ? -11.531 8.461 -13.383 1 66.06 41 HIS B O 1
ATOM 1798 N N . GLN B 1 42 ? -11.984 8.992 -15.453 1 63.34 42 GLN B N 1
ATOM 1799 C CA . GLN B 1 42 ? -13.414 8.688 -15.375 1 63.34 42 GLN B CA 1
ATOM 1800 C C . GLN B 1 42 ? -13.648 7.266 -14.883 1 63.34 42 GLN B C 1
ATOM 1802 O O . GLN B 1 42 ? -14.586 7.008 -14.117 1 63.34 42 GLN B O 1
ATOM 1807 N N . ARG B 1 43 ? -12.758 6.461 -15.25 1 64.94 43 ARG B N 1
ATOM 1808 C CA . ARG B 1 43 ? -12.938 5.066 -14.859 1 64.94 43 ARG B CA 1
ATOM 1809 C C . ARG B 1 43 ? -12.805 4.898 -13.352 1 64.94 43 ARG B C 1
ATOM 1811 O O . ARG B 1 43 ? -13.594 4.18 -12.734 1 64.94 43 ARG B O 1
ATOM 1818 N N . ASN B 1 44 ? -11.977 5.59 -12.805 1 67.19 44 ASN B N 1
ATOM 1819 C CA . ASN B 1 44 ? -11.773 5.523 -11.367 1 67.19 44 ASN B CA 1
ATOM 1820 C C . ASN B 1 44 ? -12.969 6.074 -10.602 1 67.19 44 ASN B C 1
ATOM 1822 O O . ASN B 1 44 ? -13.422 5.469 -9.625 1 67.19 44 ASN B O 1
ATOM 1826 N N . GLN B 1 45 ? -13.422 7.094 -11.102 1 69.5 45 GLN B N 1
ATOM 1827 C CA . GLN B 1 45 ? -14.562 7.723 -10.445 1 69.5 45 GLN B CA 1
ATOM 1828 C C . GLN B 1 45 ? -15.82 6.883 -10.602 1 69.5 45 GLN B C 1
ATOM 1830 O O . GLN B 1 45 ? -16.609 6.75 -9.656 1 69.5 45 GLN B O 1
ATOM 1835 N N . ARG B 1 46 ? -15.875 6.293 -11.719 1 72.44 46 ARG B N 1
ATOM 1836 C CA . ARG B 1 46 ? -17.047 5.477 -12.016 1 72.44 46 ARG B CA 1
ATOM 1837 C C . ARG B 1 46 ? -17.094 4.246 -11.117 1 72.44 46 ARG B C 1
ATOM 1839 O O . ARG B 1 46 ? -18.188 3.822 -10.703 1 72.44 46 ARG B O 1
ATOM 1846 N N . TYR B 1 47 ? -15.961 3.883 -10.672 1 78.19 47 TYR B N 1
ATOM 1847 C CA . TYR B 1 47 ? -15.938 2.633 -9.922 1 78.19 47 TYR B CA 1
ATOM 1848 C C . TYR B 1 47 ? -15.969 2.902 -8.422 1 78.19 47 TYR B C 1
ATOM 1850 O O . TYR B 1 47 ? -16.109 1.974 -7.621 1 78.19 47 TYR B O 1
ATOM 1858 N N . GLY B 1 48 ? -15.836 4.188 -8.039 1 83.75 48 GLY B N 1
ATOM 1859 C CA . GLY B 1 48 ? -16.078 4.496 -6.641 1 83.75 48 GLY B CA 1
ATOM 1860 C C . GLY B 1 48 ? -14.867 5.078 -5.938 1 83.75 48 GLY B C 1
ATOM 1861 O O . GLY B 1 48 ? -14.859 5.211 -4.711 1 83.75 48 GLY B O 1
ATOM 1862 N N . HIS B 1 49 ? -13.867 5.332 -6.77 1 85.56 49 HIS B N 1
ATOM 1863 C CA . HIS B 1 49 ? -12.742 6.035 -6.152 1 85.56 49 HIS B CA 1
ATOM 1864 C C . HIS B 1 49 ? -13.109 7.48 -5.832 1 85.56 49 HIS B C 1
ATOM 1866 O O . HIS B 1 49 ? -13.797 8.141 -6.617 1 85.56 49 HIS B O 1
ATOM 1872 N N . THR B 1 50 ? -12.773 7.902 -4.668 1 88.94 50 THR B N 1
ATOM 1873 C CA . THR B 1 50 ? -12.945 9.281 -4.242 1 88.94 50 THR B CA 1
ATOM 1874 C C . THR B 1 50 ? -11.68 9.805 -3.572 1 88.94 50 THR B C 1
ATOM 1876 O O . THR B 1 50 ? -10.883 9.031 -3.047 1 88.94 50 THR B O 1
ATOM 1879 N N . VAL B 1 51 ? -11.5 11.094 -3.725 1 92.88 51 VAL B N 1
ATOM 1880 C CA . VAL B 1 51 ? -10.328 11.711 -3.113 1 92.88 51 VAL B CA 1
ATOM 1881 C C . VAL B 1 51 ? -10.75 12.492 -1.869 1 92.88 51 VAL B C 1
ATOM 1883 O O . VAL B 1 51 ? -11.898 12.93 -1.764 1 92.88 51 VAL B O 1
ATOM 1886 N N . ALA B 1 52 ? -9.844 12.625 -0.936 1 96.38 52 ALA B N 1
ATOM 1887 C CA . ALA B 1 52 ? -10.109 13.359 0.294 1 96.38 52 ALA B CA 1
ATOM 1888 C C . ALA B 1 52 ? -10.336 14.844 0.006 1 96.38 52 ALA B C 1
ATOM 189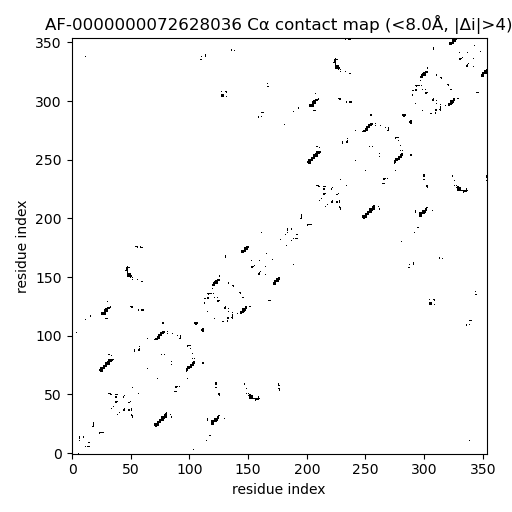0 O O . ALA B 1 52 ? -9.664 15.422 -0.845 1 96.38 52 ALA B O 1
ATOM 1891 N N . THR B 1 53 ? -11.242 15.461 0.744 1 96.31 53 THR B N 1
ATOM 1892 C CA . THR B 1 53 ? -11.656 16.828 0.476 1 96.31 53 THR B CA 1
ATOM 1893 C C . THR B 1 53 ? -10.875 17.812 1.341 1 96.31 53 THR B C 1
ATOM 1895 O O . THR B 1 53 ? -10.234 17.422 2.316 1 96.31 53 THR B O 1
ATOM 1898 N N . THR B 1 54 ? -10.984 19.062 0.909 1 97.06 54 THR B N 1
ATOM 1899 C CA . THR B 1 54 ? -10.414 20.125 1.728 1 97.06 54 THR B CA 1
ATOM 1900 C C . THR B 1 54 ? -11 20.094 3.137 1 97.06 54 THR B C 1
ATOM 1902 O O . THR B 1 54 ? -10.273 20.266 4.117 1 97.06 54 THR B O 1
ATOM 1905 N N . GLU B 1 55 ? -12.289 19.812 3.229 1 97 55 GLU B N 1
ATOM 1906 C CA . GLU B 1 55 ? -12.977 19.766 4.516 1 97 55 GLU B CA 1
ATOM 1907 C C . GLU B 1 55 ? -12.43 18.641 5.391 1 97 55 GLU B C 1
ATOM 1909 O O . GLU B 1 55 ? -12.25 18.812 6.598 1 97 55 GLU B O 1
ATOM 1914 N N . TYR B 1 56 ? -12.102 17.562 4.793 1 97.88 56 TYR B N 1
ATOM 1915 C CA . TYR B 1 56 ? -11.5 16.438 5.508 1 97.88 56 TYR B CA 1
ATOM 1916 C C . TYR B 1 56 ? -10.18 16.828 6.145 1 97.88 56 TYR B C 1
ATOM 1918 O O . TYR B 1 56 ? -9.961 16.594 7.332 1 97.88 56 TYR B O 1
ATOM 1926 N N . TYR B 1 57 ? -9.344 17.453 5.387 1 98.19 57 TYR B N 1
ATOM 1927 C CA . TYR B 1 57 ? -8.023 17.812 5.891 1 98.19 57 TYR B CA 1
ATOM 1928 C C . TYR B 1 57 ? -8.133 18.859 6.996 1 98.19 57 TYR B C 1
ATOM 1930 O O . TYR B 1 57 ? -7.41 18.797 7.988 1 98.19 57 TYR B O 1
ATOM 1938 N N . LYS B 1 58 ? -9.047 19.781 6.816 1 96.69 58 LYS B N 1
ATOM 1939 C CA . LYS B 1 58 ? -9.258 20.797 7.836 1 96.69 58 LYS B CA 1
ATOM 1940 C C . LYS B 1 58 ? -9.688 20.172 9.156 1 96.69 58 LYS B C 1
ATOM 1942 O O . LYS B 1 58 ? -9.125 20.484 10.211 1 96.69 58 LYS B O 1
ATOM 1947 N N . LYS B 1 59 ? -10.656 19.281 9.109 1 97.38 59 LYS B N 1
ATOM 1948 C CA . LYS B 1 59 ? -11.156 18.625 10.312 1 97.38 59 LYS B CA 1
ATOM 1949 C C . LYS B 1 59 ? -10.07 17.781 10.969 1 97.38 59 LYS B C 1
ATOM 1951 O O . LYS B 1 59 ? -9.953 17.75 12.195 1 97.38 59 LYS B O 1
ATOM 1956 N N . ALA B 1 60 ? -9.32 17.109 10.148 1 98.31 60 ALA B N 1
ATOM 1957 C CA . ALA B 1 60 ? -8.258 16.266 10.664 1 98.31 60 ALA B CA 1
ATOM 1958 C C . ALA B 1 60 ? -7.184 17.094 11.367 1 98.31 60 ALA B C 1
ATOM 1960 O O . ALA B 1 60 ? -6.711 16.719 12.445 1 98.31 60 ALA B O 1
ATOM 1961 N N . MET B 1 61 ? -6.812 18.188 10.734 1 97.19 61 MET B N 1
ATOM 1962 C CA . MET B 1 61 ? -5.828 19.078 11.359 1 97.19 61 MET B CA 1
ATOM 1963 C C . MET B 1 61 ? -6.367 19.656 12.656 1 97.19 61 MET B C 1
ATOM 1965 O O . MET B 1 61 ? -5.637 19.781 13.641 1 97.19 61 MET B O 1
ATOM 1969 N N . GLU B 1 62 ? -7.617 19.984 12.688 1 95.69 62 GLU B N 1
ATOM 1970 C CA . GLU B 1 62 ? -8.258 20.516 13.891 1 95.69 62 GLU B CA 1
ATOM 1971 C C . GLU B 1 62 ? -8.234 19.5 15.023 1 95.69 62 GLU B C 1
ATOM 1973 O O . GLU B 1 62 ? -8.078 19.859 16.188 1 95.69 62 GLU B O 1
ATOM 1978 N N . TYR B 1 63 ? -8.43 18.281 14.68 1 97.38 63 TYR B N 1
ATOM 1979 C CA . TYR B 1 63 ? -8.328 17.219 15.68 1 97.38 63 TYR B CA 1
ATOM 1980 C C . TYR B 1 63 ? -7.008 17.297 16.438 1 97.38 63 TYR B C 1
ATOM 1982 O O . TYR B 1 63 ? -6.992 17.25 17.672 1 97.38 63 TYR B O 1
ATOM 1990 N N . PHE B 1 64 ? -5.945 17.438 15.734 1 96.62 64 PHE B N 1
ATOM 1991 C CA . PHE B 1 64 ? -4.633 17.469 16.375 1 96.62 64 PHE B CA 1
ATOM 1992 C C . PHE B 1 64 ? -4.426 18.766 17.141 1 96.62 64 PHE B C 1
ATOM 1994 O O . PHE B 1 64 ? -3.865 18.75 18.234 1 96.62 64 PHE B O 1
ATOM 2001 N N . THR B 1 65 ? -4.891 19.891 16.578 1 94.25 65 THR B N 1
ATOM 2002 C CA . THR B 1 65 ? -4.707 21.172 17.266 1 94.25 65 THR B CA 1
ATOM 2003 C C . THR B 1 65 ? -5.496 21.203 18.562 1 94.25 65 THR B C 1
ATOM 2005 O O . THR B 1 65 ? -5.066 21.828 19.531 1 94.25 65 THR B O 1
ATOM 2008 N N . LYS B 1 66 ? -6.578 20.531 18.625 1 94.88 66 LYS B N 1
ATOM 2009 C CA . LYS B 1 66 ? -7.438 20.516 19.812 1 94.88 66 LYS B CA 1
ATOM 2010 C C . LYS B 1 66 ? -6.938 19.516 20.844 1 94.88 66 LYS B C 1
ATOM 2012 O O . LYS B 1 66 ? -7.023 19.766 22.047 1 94.88 66 LYS B O 1
ATOM 2017 N N . ASN B 1 67 ? -6.395 18.422 20.422 1 96.06 67 ASN B N 1
ATOM 2018 C CA . ASN B 1 67 ? -6.066 17.328 21.328 1 96.06 67 ASN B CA 1
ATOM 2019 C C . ASN B 1 67 ? -4.613 17.406 21.797 1 96.06 67 ASN B C 1
ATOM 2021 O O . ASN B 1 67 ? -4.234 16.75 22.766 1 96.06 67 ASN B O 1
ATOM 2025 N N . PHE B 1 68 ? -3.824 18.203 21.062 1 93.81 68 PHE B N 1
ATOM 2026 C CA . PHE B 1 68 ? -2.42 18.375 21.422 1 93.81 68 PHE B CA 1
ATOM 2027 C C . PHE B 1 68 ? -2.107 19.844 21.688 1 93.81 68 PHE B C 1
ATOM 2029 O O . PHE B 1 68 ? -1.135 20.375 21.156 1 93.81 68 PHE B O 1
ATOM 2036 N N . LYS B 1 69 ? -2.807 20.453 22.578 1 90.38 69 LYS B N 1
ATOM 2037 C CA . LYS B 1 69 ? -2.826 21.891 22.844 1 90.38 69 LYS B CA 1
ATOM 2038 C C . LYS B 1 69 ? -1.495 22.359 23.422 1 90.38 69 LYS B C 1
ATOM 2040 O O . LYS B 1 69 ? -1.134 23.531 23.297 1 90.38 69 LYS B O 1
ATOM 2045 N N . ASN B 1 70 ? -0.759 21.5 24 1 89.5 70 ASN B N 1
ATOM 2046 C CA . ASN B 1 70 ? 0.465 21.922 24.672 1 89.5 70 ASN B CA 1
ATOM 2047 C C . ASN B 1 70 ? 1.699 21.641 23.828 1 89.5 70 ASN B C 1
ATOM 2049 O O . ASN B 1 70 ? 2.826 21.891 24.25 1 89.5 70 ASN B O 1
ATOM 2053 N N . ASN B 1 71 ? 1.457 21.219 22.641 1 90.94 71 ASN B N 1
ATOM 2054 C CA . ASN B 1 71 ? 2.57 20.859 21.766 1 90.94 71 ASN B CA 1
ATOM 2055 C C . ASN B 1 71 ? 2.725 21.859 20.609 1 90.94 71 ASN B C 1
ATOM 2057 O O . ASN B 1 71 ? 1.747 22.469 20.172 1 90.94 71 ASN B O 1
ATOM 2061 N N . LEU B 1 72 ? 3.945 22.031 20.281 1 90 72 LEU B N 1
ATOM 2062 C CA . LEU B 1 72 ? 4.207 22.594 18.953 1 90 72 LEU B CA 1
ATOM 2063 C C . LEU B 1 72 ? 3.938 21.578 17.859 1 90 72 LEU B C 1
ATOM 2065 O O . LEU B 1 72 ? 4.414 20.438 17.938 1 90 72 LEU B O 1
ATOM 2069 N N . LEU B 1 73 ? 3.086 22.016 16.891 1 92.44 73 LEU B N 1
ATOM 2070 C CA . LEU B 1 73 ? 2.691 21.078 15.844 1 92.44 73 LEU B CA 1
ATOM 2071 C C . LEU B 1 73 ? 3.244 21.531 14.492 1 92.44 73 LEU B C 1
ATOM 2073 O O . LEU B 1 73 ? 3.113 22.688 14.109 1 92.44 73 LEU B O 1
ATOM 2077 N N . ILE B 1 74 ? 3.904 20.641 13.781 1 91.81 74 ILE B N 1
ATOM 2078 C CA . ILE B 1 74 ? 4.301 20.844 12.391 1 91.81 74 ILE B CA 1
ATOM 2079 C C . ILE B 1 74 ? 3.557 19.859 11.492 1 91.81 74 ILE B C 1
ATOM 2081 O O . ILE B 1 74 ? 3.756 18.641 11.602 1 91.81 74 ILE B O 1
ATOM 2085 N N . PHE B 1 75 ? 2.707 20.406 10.703 1 95.5 75 PHE B N 1
ATOM 2086 C CA . PHE B 1 75 ? 2.068 19.609 9.664 1 95.5 75 PHE B CA 1
ATOM 2087 C C . PHE B 1 75 ? 2.941 19.531 8.422 1 95.5 75 PHE B C 1
ATOM 2089 O O . PHE B 1 75 ? 3.195 20.547 7.773 1 95.5 75 PHE B O 1
ATOM 2096 N N . LEU B 1 76 ? 3.393 18.344 8.102 1 94.88 76 LEU B N 1
ATOM 2097 C CA . LEU B 1 76 ? 4.227 18.109 6.93 1 94.88 76 LEU B CA 1
ATOM 2098 C C . LEU B 1 76 ? 3.404 17.516 5.789 1 94.88 76 LEU B C 1
ATOM 2100 O O . LEU B 1 76 ? 3.006 16.359 5.84 1 94.88 76 LEU B O 1
ATOM 2104 N N . VAL B 1 77 ? 3.266 18.297 4.711 1 96.56 77 VAL B N 1
ATOM 2105 C CA . VAL B 1 77 ? 2.359 17.922 3.631 1 96.56 77 VAL B CA 1
ATOM 2106 C C . VAL B 1 77 ? 3.156 17.328 2.475 1 96.56 77 VAL B C 1
ATOM 2108 O O . VAL B 1 77 ? 4.078 17.953 1.953 1 96.56 77 VAL B O 1
ATOM 2111 N N . ILE B 1 78 ? 2.867 16.125 2.135 1 96.19 78 ILE B N 1
ATOM 2112 C CA . ILE B 1 78 ? 3.4 15.414 0.98 1 96.19 78 ILE B CA 1
ATOM 2113 C C . ILE B 1 78 ? 2.268 15.078 0.013 1 96.19 78 ILE B C 1
ATOM 2115 O O . ILE B 1 78 ? 1.227 14.555 0.423 1 96.19 78 ILE B O 1
ATOM 2119 N N . SER B 1 79 ? 2.465 15.422 -1.286 1 96.06 79 SER B N 1
ATOM 2120 C CA . SER B 1 79 ? 1.361 15.305 -2.232 1 96.06 79 SER B CA 1
ATOM 2121 C C . SER B 1 79 ? 1.867 15 -3.639 1 96.06 79 SER B C 1
ATOM 2123 O O . SER B 1 79 ? 3.006 15.328 -3.979 1 96.06 79 SER B O 1
ATOM 2125 N N . ASP B 1 80 ? 1.089 14.336 -4.426 1 93.44 80 ASP B N 1
ATOM 2126 C CA . ASP B 1 80 ? 1.382 14.148 -5.844 1 93.44 80 ASP B CA 1
ATOM 2127 C C . ASP B 1 80 ? 0.845 15.312 -6.672 1 93.44 80 ASP B C 1
ATOM 2129 O O . ASP B 1 80 ? 1.041 15.359 -7.891 1 93.44 80 ASP B O 1
ATOM 2133 N N . ASN B 1 81 ? 0.135 16.203 -6.066 1 95 81 ASN B N 1
ATOM 2134 C CA . ASN B 1 81 ? -0.324 17.484 -6.621 1 95 81 ASN B CA 1
ATOM 2135 C C . ASN B 1 81 ? -0.12 18.625 -5.637 1 95 81 ASN B C 1
ATOM 2137 O O . ASN B 1 81 ? -1.066 19.062 -4.977 1 95 81 ASN B O 1
ATOM 2141 N N . MET B 1 82 ? 1.105 19.109 -5.633 1 94.44 82 MET B N 1
ATOM 2142 C CA . MET B 1 82 ? 1.504 20.078 -4.617 1 94.44 82 MET B CA 1
ATOM 2143 C C . MET B 1 82 ? 0.748 21.391 -4.789 1 94.44 82 MET B C 1
ATOM 2145 O O . MET B 1 82 ? 0.434 22.078 -3.809 1 94.44 82 MET B O 1
ATOM 2149 N N . SER B 1 83 ? 0.456 21.734 -6.035 1 95.06 83 SER B N 1
ATOM 2150 C CA . SER B 1 83 ? -0.329 22.938 -6.27 1 95.06 83 SER B CA 1
ATOM 2151 C C . SER B 1 83 ? -1.689 22.859 -5.586 1 95.06 83 SER B C 1
ATOM 2153 O O . SER B 1 83 ? -2.107 23.797 -4.91 1 95.06 83 SER B O 1
ATOM 2155 N N . TRP B 1 84 ? -2.295 21.719 -5.781 1 96.31 84 TRP B N 1
ATOM 2156 C CA . TRP B 1 84 ? -3.58 21.516 -5.117 1 96.31 84 TRP B CA 1
ATOM 2157 C C . TRP B 1 84 ? -3.424 21.594 -3.602 1 96.31 84 TRP B C 1
ATOM 2159 O O . TRP B 1 84 ? -4.223 22.234 -2.918 1 96.31 84 TRP B O 1
ATOM 2169 N N . ALA B 1 85 ? -2.455 20.938 -3.041 1 97.12 85 ALA B N 1
ATOM 2170 C CA . ALA B 1 85 ? -2.25 20.859 -1.596 1 97.12 85 ALA B CA 1
ATOM 2171 C C . ALA B 1 85 ? -2.057 22.25 -0.992 1 97.12 85 ALA B C 1
ATOM 2173 O O . ALA B 1 85 ? -2.678 22.594 0.02 1 97.12 85 ALA B O 1
ATOM 2174 N N . LYS B 1 86 ? -1.263 23.016 -1.635 1 95.12 86 LYS B N 1
ATOM 2175 C CA . LYS B 1 86 ? -0.971 24.359 -1.131 1 95.12 86 LYS B CA 1
ATOM 2176 C C . LYS B 1 86 ? -2.223 25.234 -1.131 1 95.12 86 LYS B C 1
ATOM 2178 O O . LYS B 1 86 ? -2.408 26.062 -0.238 1 95.12 86 LYS B O 1
ATOM 2183 N N . ARG B 1 87 ? -3.041 25 -2.092 1 95.88 87 ARG B N 1
ATOM 2184 C CA . ARG B 1 87 ? -4.254 25.797 -2.229 1 95.88 87 ARG B CA 1
ATOM 2185 C C . ARG B 1 87 ? -5.324 25.344 -1.244 1 95.88 87 ARG B C 1
ATOM 2187 O O . ARG B 1 87 ? -6.141 26.141 -0.79 1 95.88 87 ARG B O 1
ATOM 2194 N N . ASN B 1 88 ? -5.25 24.047 -0.843 1 96.75 88 ASN B N 1
ATOM 2195 C CA . ASN B 1 88 ? -6.43 23.484 -0.197 1 96.75 88 ASN B CA 1
ATOM 2196 C C . ASN B 1 88 ? -6.129 23.047 1.233 1 96.75 88 ASN B C 1
ATOM 2198 O O . ASN B 1 88 ? -7.051 22.781 2.014 1 96.75 88 ASN B O 1
ATOM 2202 N N . ILE B 1 89 ? -4.855 22.922 1.539 1 95.94 89 ILE B N 1
ATOM 2203 C CA . ILE B 1 89 ? -4.453 22.516 2.877 1 95.94 89 ILE B CA 1
ATOM 2204 C C . ILE B 1 89 ? -3.666 23.625 3.553 1 95.94 89 ILE B C 1
ATOM 2206 O O . ILE B 1 89 ? -2.494 23.844 3.236 1 95.94 89 ILE B O 1
ATOM 2210 N N . GLY B 1 90 ? -4.254 24.312 4.359 1 84.56 90 GLY B N 1
ATOM 2211 C CA . GLY B 1 90 ? -3.637 25.438 5.027 1 84.56 90 GLY B CA 1
ATOM 2212 C C . GLY B 1 90 ? -4.645 26.375 5.672 1 84.56 90 GLY B C 1
ATOM 2213 O O . GLY B 1 90 ? -5.82 26.031 5.797 1 84.56 90 GLY B O 1
ATOM 2214 N N . GLY B 1 91 ? -4.168 27.438 6.078 1 73.94 91 GLY B N 1
ATOM 2215 C CA . GLY B 1 91 ? -5.023 28.5 6.57 1 73.94 91 GLY B CA 1
ATOM 2216 C C . GLY B 1 91 ? -5.336 28.375 8.047 1 73.94 91 GLY B C 1
ATOM 2217 O O . GLY B 1 91 ? -6.062 29.203 8.602 1 73.94 91 GLY B O 1
ATOM 2218 N N . ILE B 1 92 ? -4.797 27.266 8.562 1 69.81 92 ILE B N 1
ATOM 2219 C CA . ILE B 1 92 ? -5.184 27.078 9.961 1 69.81 92 ILE B CA 1
ATOM 2220 C C . ILE B 1 92 ? -4.121 27.688 10.867 1 69.81 92 ILE B C 1
ATOM 2222 O O . ILE B 1 92 ? -4.277 27.703 12.094 1 69.81 92 ILE B O 1
ATOM 2226 N N . GLU B 1 93 ? -2.92 28.016 10.297 1 69.88 93 GLU B N 1
ATOM 2227 C CA . GLU B 1 93 ? -1.845 28.578 11.109 1 69.88 93 GLU B CA 1
ATOM 2228 C C . GLU B 1 93 ? -2.312 29.828 11.852 1 69.88 93 GLU B C 1
ATOM 2230 O O . GLU B 1 93 ? -1.907 30.062 12.992 1 69.88 93 GLU B O 1
ATOM 2235 N N . GLY B 1 94 ? -3.424 30.344 11.391 1 61.75 94 GLY B N 1
ATOM 2236 C CA . GLY B 1 94 ? -3.92 31.562 11.992 1 61.75 94 GLY B CA 1
ATOM 2237 C C . GLY B 1 94 ? -2.885 32.281 12.852 1 61.75 94 GLY B C 1
ATOM 2238 O O . GLY B 1 94 ? -1.711 32.344 12.484 1 61.75 94 GLY B O 1
ATOM 2239 N N . SER B 1 95 ? -3.246 32.812 14.062 1 65.19 95 SER B N 1
ATOM 2240 C CA . SER B 1 95 ? -2.398 33.531 15.023 1 65.19 95 SER B CA 1
ATOM 2241 C C . SER B 1 95 ? -1.764 32.562 16.016 1 65.19 95 SER B C 1
ATOM 2243 O O . SER B 1 95 ? -1.007 32.969 16.891 1 65.19 95 SER B O 1
ATOM 2245 N N . ASN B 1 96 ? -2.01 31.281 15.719 1 68.25 96 ASN B N 1
ATOM 2246 C CA . ASN B 1 96 ? -1.487 30.281 16.641 1 68.25 96 ASN B CA 1
ATOM 2247 C C . ASN B 1 96 ? -0.02 29.969 16.359 1 68.25 96 ASN B C 1
ATOM 2249 O O . ASN B 1 96 ? 0.302 29.328 15.352 1 68.25 96 ASN B O 1
ATOM 2253 N N . LYS B 1 97 ? 0.863 30.484 17.281 1 78.56 97 LYS B N 1
ATOM 2254 C CA . LYS B 1 97 ? 2.312 30.422 17.125 1 78.56 97 LYS B CA 1
ATOM 2255 C C . LYS B 1 97 ? 2.834 29 17.328 1 78.56 97 LYS B C 1
ATOM 2257 O O . LYS B 1 97 ? 4.035 28.75 17.219 1 78.56 97 LYS B O 1
ATOM 2262 N N . ARG B 1 98 ? 1.888 28.109 17.438 1 88.38 98 ARG B N 1
ATOM 2263 C CA . ARG B 1 98 ? 2.373 26.766 17.75 1 88.38 98 ARG B CA 1
ATOM 2264 C C . ARG B 1 98 ? 2.104 25.828 16.578 1 88.38 98 ARG B C 1
ATOM 2266 O O . ARG B 1 98 ? 2.443 24.641 16.656 1 88.38 98 ARG B O 1
ATOM 2273 N N . ILE B 1 99 ? 1.458 26.344 15.531 1 89.94 99 ILE B N 1
ATOM 2274 C CA . ILE B 1 99 ? 1.085 25.484 14.414 1 89.94 99 ILE B CA 1
ATOM 2275 C C . ILE B 1 99 ? 1.843 25.906 13.164 1 89.94 99 ILE B C 1
ATOM 2277 O O . ILE B 1 99 ? 1.786 27.078 12.766 1 89.94 99 ILE B O 1
ATOM 2281 N N . PHE B 1 100 ? 2.529 25.016 12.562 1 88.69 100 PHE B N 1
ATOM 2282 C CA . PHE B 1 100 ? 3.252 25.25 11.32 1 88.69 100 PHE B CA 1
ATOM 2283 C C . PHE B 1 100 ? 2.848 24.25 10.25 1 88.69 100 PHE B C 1
ATOM 2285 O O . PHE B 1 100 ? 2.588 23.078 10.555 1 88.69 100 PHE B O 1
ATOM 2292 N N . ILE B 1 101 ? 2.832 24.766 9 1 91.56 101 ILE B N 1
ATOM 2293 C CA . ILE B 1 101 ? 2.58 23.891 7.859 1 91.56 101 ILE B CA 1
ATOM 2294 C C . ILE B 1 101 ? 3.758 23.953 6.891 1 91.56 101 ILE B C 1
ATOM 2296 O O . ILE B 1 101 ? 4.207 25.047 6.516 1 91.56 101 ILE B O 1
ATOM 2300 N N . LYS B 1 102 ? 4.289 22.828 6.586 1 90.19 102 LYS B N 1
ATOM 2301 C CA . LYS B 1 102 ? 5.379 22.719 5.621 1 90.19 102 LYS B CA 1
ATOM 2302 C C . LYS B 1 102 ? 5.004 21.797 4.469 1 90.19 102 LYS B C 1
ATOM 2304 O O . LYS B 1 102 ? 4.387 20.75 4.684 1 90.19 102 LYS B O 1
ATOM 2309 N N . TYR B 1 103 ? 5.363 22.219 3.312 1 92.31 103 TYR B N 1
ATOM 2310 C CA . TYR B 1 103 ? 5.125 21.422 2.115 1 92.31 103 TYR B CA 1
ATOM 2311 C C . TYR B 1 103 ? 6.418 20.797 1.606 1 92.31 103 TYR B C 1
ATOM 2313 O O . TYR B 1 103 ? 7.387 21.5 1.318 1 92.31 103 TYR B O 1
ATOM 2321 N N . LEU B 1 104 ? 6.379 19.484 1.54 1 88.69 104 LEU B N 1
ATOM 2322 C CA . LEU B 1 104 ? 7.602 18.781 1.186 1 88.69 104 LEU B CA 1
ATOM 2323 C C . LEU B 1 104 ? 7.426 18.016 -0.122 1 88.69 104 LEU B C 1
ATOM 2325 O O . LEU B 1 104 ? 6.395 17.375 -0.338 1 88.69 104 LEU B O 1
ATOM 2329 N N . ASN B 1 105 ? 8.383 18.094 -0.97 1 82.06 105 ASN B N 1
ATOM 2330 C CA . ASN B 1 105 ? 8.492 17.312 -2.195 1 82.06 105 ASN B CA 1
ATOM 2331 C C . ASN B 1 105 ? 9.906 16.766 -2.395 1 82.06 105 ASN B C 1
ATOM 2333 O O . ASN B 1 105 ? 10.797 17.516 -2.818 1 82.06 105 ASN B O 1
ATOM 2337 N N . SER B 1 106 ? 10.062 15.562 -2.078 1 75.69 106 SER B N 1
ATOM 2338 C CA . SER B 1 106 ? 11.391 14.977 -2.246 1 75.69 106 SER B CA 1
ATOM 2339 C C . SER B 1 106 ? 11.664 14.633 -3.707 1 75.69 106 SER B C 1
ATOM 2341 O O . SER B 1 106 ? 12.82 14.523 -4.117 1 75.69 106 SER B O 1
ATOM 2343 N N . GLY B 1 107 ? 10.547 14.5 -4.457 1 76.94 107 GLY B N 1
ATOM 2344 C CA . GLY B 1 107 ? 10.672 14.023 -5.824 1 76.94 107 GLY B CA 1
ATOM 2345 C C . GLY B 1 107 ? 10.758 12.516 -5.922 1 76.94 107 GLY B C 1
ATOM 2346 O O . GLY B 1 107 ? 10.773 11.953 -7.023 1 76.94 107 GLY B O 1
ATOM 2347 N N . TYR B 1 108 ? 10.852 11.914 -4.672 1 78.75 108 TYR B N 1
ATOM 2348 C CA . TYR B 1 108 ? 10.984 10.461 -4.645 1 78.75 108 TYR B CA 1
ATOM 2349 C C . TYR B 1 108 ? 9.922 9.836 -3.748 1 78.75 108 TYR B C 1
ATOM 2351 O O . TYR B 1 108 ? 9.875 10.109 -2.545 1 78.75 108 TYR B O 1
ATOM 2359 N N . ARG B 1 109 ? 9.18 8.953 -4.348 1 85.31 109 ARG B N 1
ATOM 2360 C CA . ARG B 1 109 ? 8.039 8.336 -3.682 1 85.31 109 ARG B CA 1
ATOM 2361 C C . ARG B 1 109 ? 8.477 7.59 -2.428 1 85.31 109 ARG B C 1
ATOM 2363 O O . ARG B 1 109 ? 7.859 7.73 -1.367 1 85.31 109 ARG B O 1
ATOM 2370 N N . GLU B 1 110 ? 9.617 6.875 -2.539 1 81.88 110 GLU B N 1
ATOM 2371 C CA . GLU B 1 110 ? 10.07 6.043 -1.429 1 81.88 110 GLU B CA 1
ATOM 2372 C C . GLU B 1 110 ? 10.625 6.895 -0.29 1 81.88 110 GLU B C 1
ATOM 2374 O O . GLU B 1 110 ? 10.492 6.535 0.881 1 81.88 110 GLU B O 1
ATOM 2379 N N . ILE B 1 111 ? 11.227 7.977 -0.65 1 83.12 111 ILE B N 1
ATOM 2380 C CA . ILE B 1 111 ? 11.703 8.906 0.368 1 83.12 111 ILE B CA 1
ATOM 2381 C C . ILE B 1 111 ? 10.508 9.547 1.078 1 83.12 111 ILE B C 1
ATOM 2383 O O . ILE B 1 111 ? 10.5 9.664 2.305 1 83.12 111 ILE B O 1
ATOM 2387 N N . ASP B 1 112 ? 9.531 9.891 0.286 1 89.88 112 ASP B N 1
ATOM 2388 C CA . ASP B 1 112 ? 8.305 10.438 0.859 1 89.88 112 ASP B CA 1
ATOM 2389 C C . ASP B 1 112 ? 7.672 9.461 1.844 1 89.88 112 ASP B C 1
ATOM 2391 O O . ASP B 1 112 ? 7.246 9.852 2.932 1 89.88 112 ASP B O 1
ATOM 2395 N N . MET B 1 113 ? 7.711 8.227 1.48 1 91.94 113 MET B N 1
ATOM 2396 C CA . MET B 1 113 ? 7.129 7.207 2.348 1 91.94 113 MET B CA 1
ATOM 2397 C C . MET B 1 113 ? 7.926 7.074 3.641 1 91.94 113 MET B C 1
ATOM 2399 O O . MET B 1 113 ? 7.348 6.961 4.723 1 91.94 113 MET B O 1
ATOM 2403 N N . ALA B 1 114 ? 9.242 7.102 3.502 1 86.5 114 ALA B N 1
ATOM 2404 C CA . ALA B 1 114 ? 10.102 7.004 4.684 1 86.5 114 ALA B CA 1
ATOM 2405 C C . ALA B 1 114 ? 9.859 8.172 5.633 1 86.5 114 ALA B C 1
ATOM 2407 O O . ALA B 1 114 ? 9.828 7.992 6.855 1 86.5 114 ALA B O 1
ATOM 2408 N N . ILE B 1 115 ? 9.625 9.305 5.082 1 89.38 115 ILE B N 1
ATOM 2409 C CA . ILE B 1 115 ? 9.375 10.5 5.875 1 89.38 115 ILE B CA 1
ATOM 2410 C C . ILE B 1 115 ? 8.047 10.367 6.617 1 89.38 115 ILE B C 1
ATOM 2412 O O . ILE B 1 115 ? 7.984 10.578 7.832 1 89.38 115 ILE B O 1
ATOM 2416 N N . LEU B 1 116 ? 7.051 9.977 5.914 1 94.62 116 LEU B N 1
ATOM 2417 C CA . LEU B 1 116 ? 5.746 9.797 6.539 1 94.62 116 LEU B CA 1
ATOM 2418 C C . LEU B 1 116 ? 5.816 8.766 7.656 1 94.62 116 LEU B C 1
ATOM 2420 O O . LEU B 1 116 ? 5.27 8.977 8.742 1 94.62 116 LEU B O 1
ATOM 2424 N N . ALA B 1 117 ? 6.551 7.719 7.418 1 92.44 117 ALA B N 1
ATOM 2425 C CA . ALA B 1 117 ? 6.645 6.609 8.367 1 92.44 117 ALA B CA 1
ATOM 2426 C C . ALA B 1 117 ? 7.406 7.023 9.617 1 92.44 117 ALA B C 1
ATOM 2428 O O . ALA B 1 117 ? 7.363 6.324 10.633 1 92.44 117 ALA B O 1
ATOM 2429 N N . LYS B 1 118 ? 8.031 8.125 9.602 1 89.69 118 LYS B N 1
ATOM 2430 C CA . LYS B 1 118 ? 8.844 8.562 10.727 1 89.69 118 LYS B CA 1
ATOM 2431 C C . LYS B 1 118 ? 8.148 9.672 11.508 1 89.69 118 LYS B C 1
ATOM 2433 O O . LYS B 1 118 ? 8.633 10.102 12.562 1 89.69 118 LYS B O 1
ATOM 2438 N N . CYS B 1 119 ? 7.059 10.172 11.023 1 93.88 119 CYS B N 1
ATOM 2439 C CA . CYS B 1 119 ? 6.293 11.195 11.734 1 93.88 119 CYS B CA 1
ATOM 2440 C C . CYS B 1 119 ? 5.73 10.648 13.039 1 93.88 119 CYS B C 1
ATOM 2442 O O . CYS B 1 119 ? 5.816 9.453 13.305 1 93.88 119 CYS B O 1
ATOM 2444 N N . ASN B 1 120 ? 5.262 11.586 13.906 1 95 120 ASN B N 1
ATOM 2445 C CA . ASN B 1 120 ? 4.602 11.172 15.141 1 95 120 ASN B CA 1
ATOM 2446 C C . ASN B 1 120 ? 3.201 10.625 14.875 1 95 120 ASN B C 1
ATOM 2448 O O . ASN B 1 120 ? 2.793 9.633 15.477 1 95 120 ASN B O 1
ATOM 2452 N N . HIS B 1 121 ? 2.432 11.297 14.039 1 97.94 121 HIS B N 1
ATOM 2453 C CA . HIS B 1 121 ? 1.061 10.984 13.648 1 97.94 121 HIS B CA 1
ATOM 2454 C C . HIS B 1 121 ? 0.847 11.195 12.156 1 97.94 121 HIS B C 1
ATOM 2456 O O . HIS B 1 121 ? 1.71 11.75 11.477 1 97.94 121 HIS B O 1
ATOM 2462 N N . LEU B 1 122 ? -0.293 10.672 11.648 1 98.62 122 LEU B N 1
ATOM 2463 C CA . LEU B 1 122 ? -0.54 10.844 10.219 1 98.62 122 LEU B CA 1
ATOM 2464 C C . LEU B 1 122 ? -1.993 11.227 9.961 1 98.62 122 LEU B C 1
ATOM 2466 O O . LEU B 1 122 ? -2.898 10.742 10.641 1 98.62 122 LEU B O 1
ATOM 2470 N N . ILE B 1 123 ? -2.166 12.062 9 1 98.81 123 ILE B N 1
ATOM 2471 C CA . ILE B 1 123 ? -3.402 12.273 8.25 1 98.81 123 ILE B CA 1
ATOM 2472 C C . ILE B 1 123 ? -3.252 11.711 6.84 1 98.81 123 ILE B C 1
ATOM 2474 O O . ILE B 1 123 ? -2.514 12.258 6.02 1 98.81 123 ILE B O 1
ATOM 2478 N N . ILE B 1 124 ? -3.982 10.633 6.547 1 98.5 124 ILE B N 1
ATOM 2479 C CA . ILE B 1 124 ? -3.674 9.945 5.297 1 98.5 124 ILE B CA 1
ATOM 2480 C C . ILE B 1 124 ? -4.82 10.133 4.309 1 98.5 124 ILE B C 1
ATOM 2482 O O . ILE B 1 124 ? -5.906 10.586 4.684 1 98.5 124 ILE B O 1
ATOM 2486 N N . SER B 1 125 ? -4.469 9.891 3.039 1 96.56 125 SER B N 1
ATOM 2487 C CA . SER B 1 125 ? -5.414 9.945 1.929 1 96.56 125 SER B CA 1
ATOM 2488 C C . SER B 1 125 ? -5.844 8.547 1.499 1 96.56 125 SER B C 1
ATOM 2490 O O . SER B 1 125 ? -5.836 7.613 2.305 1 96.56 125 SER B O 1
ATOM 2492 N N . THR B 1 126 ? -6.379 8.445 0.312 1 92 126 THR B N 1
ATOM 2493 C CA . THR B 1 126 ? -6.781 7.148 -0.209 1 92 126 THR B CA 1
ATOM 2494 C C . THR B 1 126 ? -5.664 6.535 -1.053 1 92 126 THR B C 1
ATOM 2496 O O . THR B 1 126 ? -4.852 7.258 -1.633 1 92 126 THR B O 1
ATOM 2499 N N . GLY B 1 127 ? -5.672 5.191 -0.89 1 93.19 127 GLY B N 1
ATOM 2500 C CA . GLY B 1 127 ? -4.723 4.492 -1.744 1 93.19 127 GLY B CA 1
ATOM 2501 C C . GLY B 1 127 ? -3.693 3.695 -0.965 1 93.19 127 GLY B C 1
ATOM 2502 O O . GLY B 1 127 ? -3.477 3.945 0.222 1 93.19 127 GLY B O 1
ATOM 2503 N N . THR B 1 128 ? -3.041 2.848 -1.724 1 94.5 128 THR B N 1
ATOM 2504 C CA . THR B 1 128 ? -2.152 1.877 -1.097 1 94.5 128 THR B CA 1
ATOM 2505 C C . THR B 1 128 ? -0.896 2.559 -0.561 1 94.5 128 THR B C 1
ATOM 2507 O O . THR B 1 128 ? -0.36 2.158 0.475 1 94.5 128 THR B O 1
ATOM 2510 N N . PHE B 1 129 ? -0.424 3.65 -1.193 1 94.81 129 PHE B N 1
ATOM 2511 C CA . PHE B 1 129 ? 0.731 4.395 -0.7 1 94.81 129 PHE B CA 1
ATOM 2512 C C . PHE B 1 129 ? 0.459 4.957 0.69 1 94.81 129 PHE B C 1
ATOM 2514 O O . PHE B 1 129 ? 1.247 4.75 1.614 1 94.81 129 PHE B O 1
ATOM 2521 N N . SER B 1 130 ? -0.656 5.57 0.835 1 96.62 130 SER B N 1
ATOM 2522 C CA . SER B 1 130 ? -1.044 6.18 2.104 1 96.62 130 SER B CA 1
ATOM 2523 C C . SER B 1 130 ? -1.246 5.125 3.186 1 96.62 130 SER B C 1
ATOM 2525 O O . SER B 1 130 ? -0.77 5.281 4.312 1 96.62 130 SER B O 1
ATOM 2527 N N . TRP B 1 131 ? -1.882 4.07 2.807 1 96.88 131 TRP B N 1
ATOM 2528 C CA . TRP B 1 131 ? -2.219 3.012 3.754 1 96.88 131 TRP B CA 1
ATOM 2529 C C . TRP B 1 131 ? -0.962 2.297 4.238 1 96.88 131 TRP B C 1
ATOM 2531 O O . TRP B 1 131 ? -0.817 2.025 5.434 1 96.88 131 TRP B O 1
ATOM 2541 N N . TRP B 1 132 ? -0.077 2.096 3.326 1 97 132 TRP B N 1
ATOM 2542 C CA . TRP B 1 132 ? 1.146 1.395 3.705 1 97 132 TRP B CA 1
ATOM 2543 C C . TRP B 1 132 ? 2.045 2.287 4.555 1 97 132 TRP B C 1
ATOM 2545 O O . TRP B 1 132 ? 2.678 1.819 5.504 1 97 132 TRP B O 1
ATOM 2555 N N . SER B 1 133 ? 2.127 3.559 4.223 1 96.69 133 SER B N 1
ATOM 2556 C CA . SER B 1 133 ? 2.879 4.5 5.043 1 96.69 133 SER B CA 1
ATOM 2557 C C . SER B 1 133 ? 2.359 4.52 6.477 1 96.69 133 SER B C 1
ATOM 2559 O O . SER B 1 133 ? 3.145 4.527 7.43 1 96.69 133 SER B O 1
ATOM 2561 N N . ALA B 1 134 ? 1.065 4.465 6.605 1 97.81 134 ALA B N 1
ATOM 2562 C CA . ALA B 1 134 ? 0.43 4.469 7.922 1 97.81 134 ALA B CA 1
ATOM 2563 C C . ALA B 1 134 ? 0.728 3.176 8.672 1 97.81 134 ALA B C 1
ATOM 2565 O O . ALA B 1 134 ? 1.007 3.201 9.875 1 97.81 134 ALA B O 1
ATOM 2566 N N . TYR B 1 135 ? 0.66 2.119 7.973 1 95.94 135 TYR B N 1
ATOM 2567 C CA . TYR B 1 135 ? 0.993 0.831 8.57 1 95.94 135 TYR B CA 1
ATOM 2568 C C . TYR B 1 135 ? 2.418 0.831 9.109 1 95.94 135 TYR B C 1
ATOM 2570 O O . TYR B 1 135 ? 2.66 0.399 10.234 1 95.94 135 TYR B O 1
ATOM 2578 N N . LEU B 1 136 ? 3.338 1.328 8.289 1 95.5 136 LEU B N 1
ATOM 2579 C CA . LEU B 1 136 ? 4.742 1.373 8.68 1 95.5 136 LEU B CA 1
ATOM 2580 C C . LEU B 1 136 ? 4.93 2.205 9.938 1 95.5 136 LEU B C 1
ATOM 2582 O O . LEU B 1 136 ? 5.668 1.811 10.844 1 95.5 136 LEU B O 1
ATOM 2586 N N . LEU B 1 137 ? 4.234 3.281 9.969 1 94.94 137 LEU B N 1
ATOM 2587 C CA . LEU B 1 137 ? 4.32 4.121 11.164 1 94.94 137 LEU B CA 1
ATOM 2588 C C . LEU B 1 137 ? 3.721 3.41 12.367 1 94.94 137 LEU B C 1
ATOM 2590 O O . LEU B 1 137 ? 4.34 3.361 13.438 1 94.94 137 LEU B O 1
ATOM 2594 N N . GLN B 1 138 ? 2.564 2.844 12.219 1 94.25 138 GLN B N 1
ATOM 2595 C CA . GLN B 1 138 ? 1.832 2.234 13.32 1 94.25 138 GLN B CA 1
ATOM 2596 C C . GLN B 1 138 ? 2.617 1.076 13.93 1 94.25 138 GLN B C 1
ATOM 2598 O O . GLN B 1 138 ? 2.58 0.863 15.141 1 94.25 138 GLN B O 1
ATOM 2603 N N . THR B 1 139 ? 3.305 0.361 13.086 1 89.69 139 THR B N 1
ATOM 2604 C CA . THR B 1 139 ? 4.051 -0.798 13.562 1 89.69 139 THR B CA 1
ATOM 2605 C C . THR B 1 139 ? 5.238 -0.362 14.414 1 89.69 139 THR B C 1
ATOM 2607 O O . THR B 1 139 ? 5.699 -1.117 15.273 1 89.69 139 THR B O 1
ATOM 2610 N N . LYS B 1 140 ? 5.672 0.844 14.227 1 88.81 140 LYS B N 1
ATOM 2611 C CA . LYS B 1 140 ? 6.828 1.35 14.961 1 88.81 140 LYS B CA 1
ATOM 2612 C C . LYS B 1 140 ? 6.395 2.168 16.172 1 88.81 140 LYS B C 1
ATOM 2614 O O . LYS B 1 140 ? 7.098 2.207 17.188 1 88.81 140 LYS B O 1
ATOM 2619 N N . LYS B 1 141 ? 5.34 2.834 15.992 1 91.62 141 LYS B N 1
ATOM 2620 C CA . LYS B 1 141 ? 4.797 3.703 17.031 1 91.62 141 LYS B CA 1
ATOM 2621 C C . LYS B 1 141 ? 3.336 3.367 17.312 1 91.62 141 LYS B C 1
ATOM 2623 O O . LYS B 1 141 ? 2.428 3.967 16.73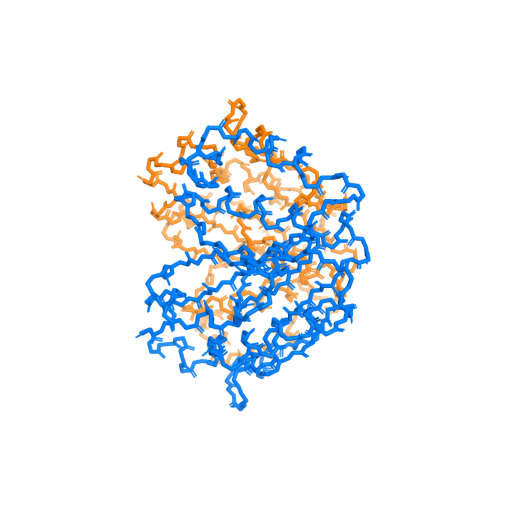4 1 91.62 141 LYS B O 1
ATOM 2628 N N . ASN B 1 142 ? 3.098 2.584 18.266 1 90.75 142 ASN B N 1
ATOM 2629 C CA . ASN B 1 142 ? 1.777 2.018 18.516 1 90.75 142 ASN B CA 1
ATOM 2630 C C . ASN B 1 142 ? 0.803 3.076 19.031 1 90.75 142 ASN B C 1
ATOM 2632 O O . ASN B 1 142 ? -0.411 2.934 18.875 1 90.75 142 ASN B O 1
ATOM 2636 N N . ASN B 1 143 ? 1.3 4.16 19.578 1 93.81 143 ASN B N 1
ATOM 2637 C CA . ASN B 1 143 ? 0.427 5.184 20.156 1 93.81 143 ASN B CA 1
ATOM 2638 C C . ASN B 1 143 ? 0.153 6.305 19.156 1 93.81 143 ASN B C 1
ATOM 2640 O O . ASN B 1 143 ? -0.523 7.281 19.484 1 93.81 143 ASN B O 1
ATOM 2644 N N . SER B 1 144 ? 0.628 6.121 17.969 1 96.75 144 SER B N 1
ATOM 2645 C CA . SER B 1 144 ? 0.404 7.133 16.938 1 96.75 144 SER B CA 1
ATOM 2646 C C . SER B 1 144 ? -1.071 7.219 16.562 1 96.75 144 SER B C 1
ATOM 2648 O O . SER B 1 144 ? -1.773 6.207 16.547 1 96.75 144 SER B O 1
ATOM 2650 N N . LYS B 1 145 ? -1.508 8.445 16.328 1 98.44 145 LYS B N 1
ATOM 2651 C CA . LYS B 1 145 ? -2.844 8.688 15.797 1 98.44 145 LYS B CA 1
ATOM 2652 C C . LYS B 1 145 ? -2.818 8.789 14.273 1 98.44 145 LYS B C 1
ATOM 2654 O O . LYS B 1 145 ? -2.084 9.609 13.711 1 98.44 145 LYS B O 1
ATOM 2659 N N . ILE B 1 146 ? -3.574 7.957 13.695 1 98.62 146 ILE B N 1
ATOM 2660 C CA . ILE B 1 146 ? -3.701 7.949 12.234 1 98.62 146 ILE B CA 1
ATOM 2661 C C . ILE B 1 146 ? -5.145 8.25 11.844 1 98.62 146 ILE B C 1
ATOM 2663 O O . ILE B 1 146 ? -6.062 7.516 12.227 1 98.62 146 ILE B O 1
ATOM 2667 N N . ILE B 1 147 ? -5.355 9.32 11.117 1 98.88 147 ILE B N 1
ATOM 2668 C CA . ILE B 1 147 ? -6.68 9.695 10.633 1 98.88 147 ILE B CA 1
ATOM 2669 C C . ILE B 1 147 ? -6.801 9.383 9.148 1 98.88 147 ILE B C 1
ATOM 2671 O O . ILE B 1 147 ? -5.91 9.719 8.359 1 98.88 147 ILE B O 1
ATOM 2675 N N . TYR B 1 148 ? -7.871 8.711 8.742 1 98.5 148 TYR B N 1
ATOM 2676 C CA . TYR B 1 148 ? -8.055 8.367 7.336 1 98.5 148 TYR B CA 1
ATOM 2677 C C . TYR B 1 148 ? -9.375 8.922 6.809 1 98.5 148 TYR B C 1
ATOM 2679 O O . TYR B 1 148 ? -10.281 9.227 7.586 1 98.5 148 TYR B O 1
ATOM 2687 N N . PHE B 1 149 ? -9.438 9.039 5.516 1 97.69 149 PHE B N 1
ATOM 2688 C CA . PHE B 1 149 ? -10.609 9.57 4.828 1 97.69 149 PHE B CA 1
ATOM 2689 C C . PHE B 1 149 ? -11.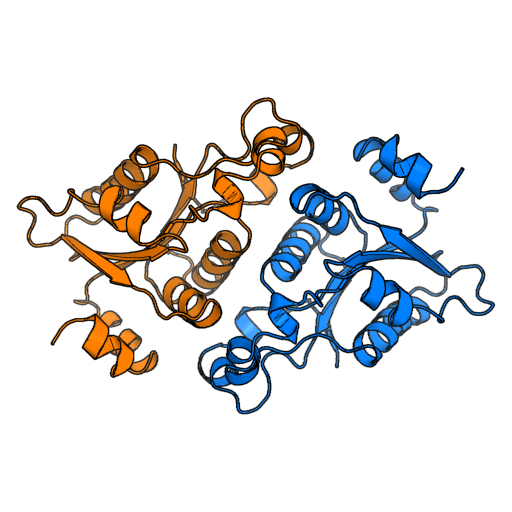742 8.547 4.828 1 97.69 149 PHE B C 1
ATOM 2691 O O . PHE B 1 149 ? -11.672 7.535 4.133 1 97.69 149 PHE B O 1
ATOM 2698 N N . GLY B 1 150 ? -12.805 8.883 5.492 1 96.12 150 GLY B N 1
ATOM 2699 C CA . GLY B 1 150 ? -13.852 7.926 5.797 1 96.12 150 GLY B CA 1
ATOM 2700 C C . GLY B 1 150 ? -14.828 7.734 4.652 1 96.12 150 GLY B C 1
ATOM 2701 O O . GLY B 1 150 ? -15.609 6.777 4.648 1 96.12 150 GLY B O 1
ATOM 2702 N N . ASP B 1 151 ? -14.773 8.609 3.68 1 94.56 151 ASP B N 1
ATOM 2703 C CA . ASP B 1 151 ? -15.766 8.539 2.615 1 94.56 151 ASP B CA 1
ATOM 2704 C C . ASP B 1 151 ? -15.242 7.738 1.425 1 94.56 151 ASP B C 1
ATOM 2706 O O . ASP B 1 151 ? -15.75 7.875 0.308 1 94.56 151 ASP B O 1
ATOM 2710 N N . TRP B 1 152 ? -14.242 6.938 1.561 1 92.38 152 TRP B N 1
ATOM 2711 C CA . TRP B 1 152 ? -13.797 5.934 0.602 1 92.38 152 TRP B CA 1
ATOM 2712 C C . TRP B 1 152 ? -14.195 4.535 1.046 1 92.38 152 TRP B C 1
ATOM 2714 O O . T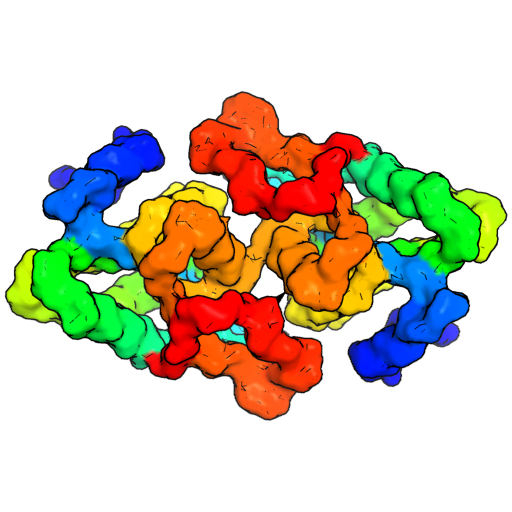RP B 1 152 ? -14.039 4.176 2.217 1 92.38 152 TRP B O 1
ATOM 2724 N N . PRO B 1 153 ? -14.734 3.771 0.207 1 89.56 153 PRO B N 1
ATOM 2725 C CA . PRO B 1 153 ? -15.133 4.086 -1.167 1 89.56 153 PRO B CA 1
ATOM 2726 C C . PRO B 1 153 ? -16.406 4.914 -1.236 1 89.56 153 PRO B C 1
ATOM 2728 O O . PRO B 1 153 ? -17.078 5.105 -0.219 1 89.56 153 PRO B O 1
ATOM 2731 N N . LYS B 1 154 ? -16.672 5.398 -2.467 1 90.62 154 LYS B N 1
ATOM 2732 C CA . LYS B 1 154 ? -17.906 6.16 -2.684 1 90.62 154 LYS B CA 1
ATOM 2733 C C . LYS B 1 154 ? -19.125 5.309 -2.393 1 90.62 154 LYS B C 1
ATOM 2735 O O . LYS B 1 154 ? -19.234 4.168 -2.852 1 90.62 154 LYS B O 1
ATOM 2740 N N . LYS B 1 155 ? -20.078 5.879 -1.667 1 90.12 155 LYS B N 1
ATOM 2741 C CA . LYS B 1 155 ? -21.297 5.164 -1.307 1 90.12 155 LYS B CA 1
ATOM 2742 C C . LYS B 1 155 ? -22.078 4.734 -2.549 1 90.12 155 LYS B C 1
ATOM 2744 O O . LYS B 1 155 ? -22.234 5.523 -3.484 1 90.12 155 LYS B O 1
ATOM 2749 N N . GLY B 1 156 ? -22.453 3.512 -2.518 1 88.81 156 GLY B N 1
ATOM 2750 C CA . GLY B 1 156 ? -23.297 3.004 -3.598 1 88.81 156 GLY B CA 1
ATOM 2751 C C . GLY B 1 156 ? -22.484 2.566 -4.812 1 88.81 156 GLY B C 1
ATOM 2752 O O . GLY B 1 156 ? -23.062 2.109 -5.805 1 88.81 156 GLY B O 1
ATOM 2753 N N . SER B 1 157 ? -21.219 2.631 -4.781 1 86.12 157 SER B N 1
ATOM 2754 C CA . SER B 1 157 ? -20.375 2.303 -5.926 1 86.12 157 SER B CA 1
ATOM 2755 C C . SER B 1 157 ? -20.109 0.802 -6 1 86.12 157 SER B C 1
ATOM 2757 O O . SER B 1 157 ? -20.438 0.061 -5.07 1 86.12 157 SER B O 1
ATOM 2759 N N . LEU B 1 158 ? -19.578 0.397 -7.125 1 79.62 158 LEU B N 1
ATOM 2760 C CA . LEU B 1 158 ? -19.141 -0.984 -7.277 1 79.62 158 LEU B CA 1
ATOM 2761 C C . LEU B 1 158 ? -18.031 -1.312 -6.273 1 79.62 158 LEU B C 1
ATOM 2763 O O . LEU B 1 158 ? -18.031 -2.389 -5.672 1 79.62 158 LEU B O 1
ATOM 2767 N N . LEU B 1 159 ? -17.172 -0.434 -6.086 1 83.62 159 LEU B N 1
ATOM 2768 C CA . LEU B 1 159 ? -16.047 -0.641 -5.176 1 83.62 159 LEU B CA 1
ATOM 2769 C C . LEU B 1 159 ? -16.547 -0.896 -3.758 1 83.62 159 LEU B C 1
ATOM 2771 O O . LEU B 1 159 ? -16.016 -1.767 -3.061 1 83.62 159 LEU B O 1
ATOM 2775 N N . GLU B 1 160 ? -17.516 -0.151 -3.389 1 87.12 160 GLU B N 1
ATOM 2776 C CA . GLU B 1 160 ? -18.047 -0.346 -2.049 1 87.12 160 GLU B CA 1
ATOM 2777 C C . GLU B 1 160 ? -18.625 -1.75 -1.887 1 87.12 160 GLU B C 1
ATOM 2779 O O . GLU B 1 160 ? -18.547 -2.338 -0.805 1 87.12 160 GLU B O 1
ATOM 2784 N N . ARG B 1 161 ? -19.094 -2.301 -2.939 1 82.44 161 ARG B N 1
ATOM 2785 C CA . ARG B 1 161 ? -19.734 -3.615 -2.891 1 82.44 161 ARG B CA 1
ATOM 2786 C C . ARG B 1 161 ? -18.688 -4.723 -2.824 1 82.44 161 ARG B C 1
ATOM 2788 O O . ARG B 1 161 ? -18.938 -5.797 -2.277 1 82.44 161 ARG B O 1
ATOM 2795 N N . ILE B 1 162 ? -17.562 -4.422 -3.332 1 76.88 162 ILE B N 1
ATOM 2796 C CA . ILE B 1 162 ? -16.625 -5.523 -3.488 1 76.88 162 ILE B CA 1
ATOM 2797 C C . ILE B 1 162 ? -15.57 -5.465 -2.381 1 76.88 162 ILE B C 1
ATOM 2799 O O . ILE B 1 162 ? -14.867 -6.449 -2.131 1 76.88 162 ILE B O 1
ATOM 2803 N N . VAL B 1 163 ? -15.461 -4.336 -1.798 1 81.25 163 VAL B N 1
ATOM 2804 C CA . VAL B 1 163 ? -14.445 -4.215 -0.758 1 81.25 163 VAL B CA 1
ATOM 2805 C C . VAL B 1 163 ? -15.109 -4.188 0.616 1 81.25 163 VAL B C 1
ATOM 2807 O O . VAL B 1 163 ? -16.203 -3.652 0.77 1 81.25 163 VAL B O 1
ATOM 2810 N N . GLU B 1 164 ? -14.469 -4.84 1.534 1 84.75 164 GLU B N 1
ATOM 2811 C CA . GLU B 1 164 ? -14.82 -4.66 2.939 1 84.75 164 GLU B CA 1
ATOM 2812 C C . GLU B 1 164 ? -13.977 -3.566 3.586 1 84.75 164 GLU B C 1
ATOM 2814 O O . GLU B 1 164 ? -12.828 -3.803 3.967 1 84.75 164 GLU B O 1
ATOM 2819 N N . LYS B 1 165 ? -14.609 -2.467 3.752 1 85.19 165 LYS B N 1
ATOM 2820 C CA . LYS B 1 165 ? -13.906 -1.255 4.176 1 85.19 165 LYS B CA 1
ATOM 2821 C C . LYS B 1 165 ? -13.094 -1.504 5.441 1 85.19 165 LYS B C 1
ATOM 2823 O O . LYS B 1 165 ? -11.953 -1.053 5.551 1 85.19 165 LYS B O 1
ATOM 2828 N N . ARG B 1 166 ? -13.648 -2.199 6.379 1 87.19 166 ARG B N 1
ATOM 2829 C CA . ARG B 1 166 ? -13.008 -2.408 7.672 1 87.19 166 ARG B CA 1
ATOM 2830 C C . ARG B 1 166 ? -11.688 -3.16 7.516 1 87.19 166 ARG B C 1
ATOM 2832 O O . ARG B 1 166 ? -10.82 -3.086 8.391 1 87.19 166 ARG B O 1
ATOM 2839 N N . ASP B 1 167 ? -11.5 -3.834 6.406 1 88.31 167 ASP B N 1
ATOM 2840 C CA . ASP B 1 167 ? -10.289 -4.613 6.188 1 88.31 167 ASP B CA 1
ATOM 2841 C C . ASP B 1 167 ? -9.125 -3.715 5.781 1 88.31 167 ASP B C 1
ATOM 2843 O O . ASP B 1 167 ? -7.961 -4.094 5.93 1 88.31 167 ASP B O 1
ATOM 2847 N N . TYR B 1 168 ? -9.492 -2.562 5.301 1 91.75 168 TYR B N 1
ATOM 2848 C CA . TYR B 1 168 ? -8.477 -1.714 4.688 1 91.75 168 TYR B CA 1
ATOM 2849 C C . TYR B 1 168 ? -7.844 -0.786 5.723 1 91.75 168 TYR B C 1
ATOM 2851 O O . TYR B 1 168 ? -6.793 -0.191 5.469 1 91.75 168 TYR B O 1
ATOM 2859 N N . PHE B 1 169 ? -8.516 -0.718 6.809 1 94.38 169 PHE B N 1
ATOM 2860 C CA . PHE B 1 169 ? -8.023 0.199 7.832 1 94.38 169 PHE B CA 1
ATOM 2861 C C . PHE B 1 169 ? -7.859 -0.517 9.164 1 94.38 169 PHE B C 1
ATOM 2863 O O . PHE B 1 169 ? -8.727 -1.292 9.57 1 94.38 169 PHE B O 1
ATOM 2870 N N . MET B 1 170 ? -6.758 -0.243 9.805 1 93.56 170 MET B N 1
ATOM 2871 C CA . MET B 1 170 ? -6.547 -0.842 11.117 1 93.56 170 MET B CA 1
ATOM 2872 C C . MET B 1 170 ? -7.543 -0.289 12.133 1 93.56 170 MET B C 1
ATOM 2874 O O . MET B 1 170 ? -7.906 0.888 12.078 1 93.56 170 MET B O 1
ATOM 2878 N N . PRO B 1 171 ? -7.93 -1.112 13.109 1 93.44 171 PRO B N 1
ATOM 2879 C CA . PRO B 1 171 ? -8.969 -0.709 14.055 1 93.44 171 PRO B CA 1
ATOM 2880 C C . PRO B 1 171 ? -8.602 0.544 14.844 1 93.44 171 PRO B C 1
ATOM 2882 O O . PRO B 1 171 ? -9.484 1.304 15.258 1 93.44 171 PRO B O 1
ATOM 2885 N N . SER B 1 172 ? -7.332 0.807 15.031 1 96.06 172 SER B N 1
ATOM 2886 C CA . SER B 1 172 ? -6.891 1.945 15.828 1 96.06 172 SER B CA 1
ATOM 2887 C C . SER B 1 172 ? -6.941 3.238 15.023 1 96.06 172 SER B C 1
ATOM 2889 O O . SER B 1 172 ? -6.82 4.332 15.586 1 96.06 172 SER B O 1
ATOM 2891 N N . TRP B 1 173 ? -7.051 3.135 13.672 1 98 173 TRP B N 1
ATOM 2892 C CA . TRP B 1 173 ? -7.105 4.34 12.852 1 98 173 TRP B CA 1
ATOM 2893 C C . TRP B 1 173 ? -8.445 5.047 13.008 1 98 173 TRP B C 1
ATOM 2895 O O . TRP B 1 173 ? -9.469 4.402 13.273 1 98 173 TRP B O 1
ATOM 2905 N N . ILE B 1 174 ? -8.461 6.363 12.867 1 98.19 174 ILE B N 1
ATOM 2906 C CA . ILE B 1 174 ? -9.633 7.188 13.133 1 98.19 174 ILE B CA 1
ATOM 2907 C C . ILE B 1 174 ? -10.25 7.648 11.812 1 98.19 174 ILE B C 1
ATOM 2909 O O . ILE B 1 174 ? -9.625 8.391 11.047 1 98.19 174 ILE B O 1
ATOM 2913 N N . PRO B 1 175 ? -11.477 7.219 11.531 1 97.81 175 PRO B N 1
ATOM 2914 C CA . PRO B 1 175 ? -12.141 7.695 10.32 1 97.81 175 PRO B CA 1
ATOM 2915 C C . PRO B 1 175 ? -12.648 9.133 10.453 1 97.81 175 PRO B C 1
ATOM 2917 O O . PRO B 1 175 ? -13.109 9.531 11.523 1 97.81 175 PRO B O 1
ATOM 2920 N N . MET B 1 176 ? -12.523 9.883 9.414 1 97.88 176 MET B N 1
ATOM 2921 C CA . MET B 1 176 ? -13.047 11.25 9.375 1 97.88 176 MET B CA 1
ATOM 2922 C C . MET B 1 176 ? -13.57 11.586 7.984 1 97.88 176 MET B C 1
ATOM 2924 O O . MET B 1 176 ? -13.086 11.055 6.984 1 97.88 176 MET B O 1
ATOM 2928 N N . LYS B 1 177 ? -14.562 12.422 7.973 1 92.69 177 LYS B N 1
ATOM 2929 C CA . LYS B 1 177 ? -15.156 12.828 6.707 1 92.69 177 LYS B CA 1
ATOM 2930 C C . LYS B 1 177 ? -14.781 14.266 6.363 1 92.69 177 LYS B C 1
ATOM 2932 O O . LYS B 1 177 ? -14.5 15.07 7.254 1 92.69 177 LYS B O 1
#

InterPro domains:
  IPR002516 Glycosyl transferase, family 11 [PF01531] (27-154)
  IPR002516 Glycosyl transferase, family 11 [PTHR11927] (26-176)

Foldseek 3Di:
DDVQVCVVVQDVVNVLVQQPDPQHAAEEEEEFEDDCCCVVVPVNVQQFDDKAALVQLVVVVVVCCVVVVPGQYEYEYEYPCQVCCVVRHDDPCPVPPRYHYHYDDPVDLVVSLSNLLSGQEYEFIDDDSRLVSRVSNCVVHVPHEYEYEQCPGPPPGNCPVVDDPPVSHDPRYHYDD/DDPQVCVVVQDVVNVLVQQPDPQHAAEEEEEFEDDCCCVVVPVNVQQFDDKAALVQLVVVVVVCCVVVVPGQYEYEYEYPCQVVCVVRHDDPCPVVPRYHYHYDDPVDLVVSLVSLLSGQEYEFIDDDSRLVSRVSNCVVHVPHEYEYEQCPGPPPGNVPVVDDPPVSHDPRYHYDD

Secondary structure (DSSP, 8-state):
--HHHHHHSS-HHHHHHHH-STTS-EEEEEEE---HHHHT-HHHHHHT-----HHHHHHHHHHHHHH-TTS-EEEEEEES-HHHHHHHS----TT-TTEEEEEE--S-HHHHHHHHHHSSEEE--SSHHHHHHHHHHHHH-TT--EEEETT-SPTTSHHHHH--HHHHS-TTSEEE-/--HHHHHHHS-HHHHHHHH-STTSPEEEE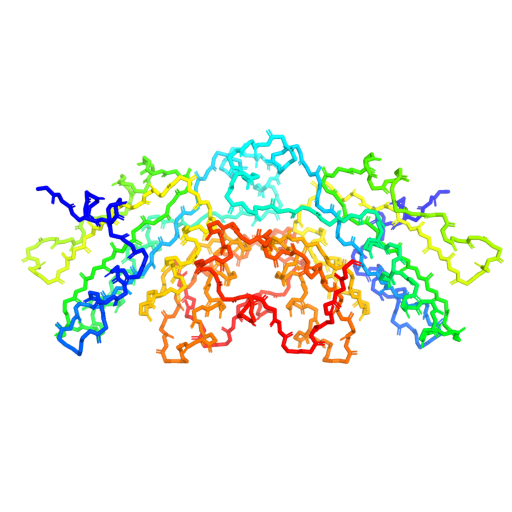EEE---HHHHT-HHHHHHT-----HHHHHHHHHHHHHH-TTS-EEEEEEES-HHHHHHHS----TT-TTEEEEEE--S-HHHHHHHHHHSSEEE--SSHHHHHHHHHHHHH-TT--EEEETT-SPTTSHHHHH--HHHHS-TTSEEE-